Protein AF-A0A7S0Q1L0-F1 (afdb_monomer)

Sequence (179 aa):
EGGSKVLDPETPQRKM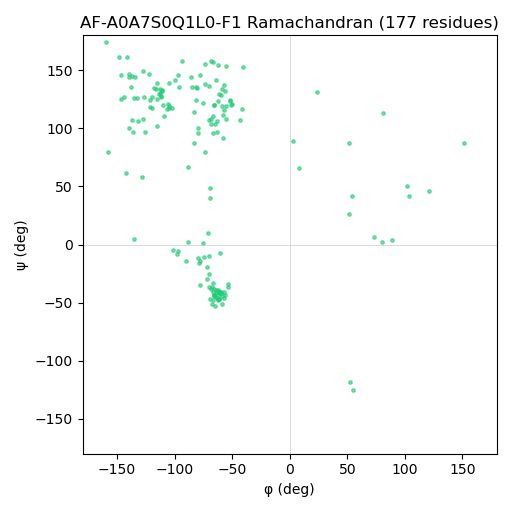PFCTASSGGIFAEAQVLNLTPPSRIGTGICFLDHMVDQLTSHGQLGVTLRCGLVESGTPAASAGSEGAKRESPEPPTVFFTPLRDYATGLSGRPHDRDIAIACGQALGAALRLTVDDVAKASTAGGGTGKALFCCPLDEAFAEAKIDLQPDQQRRGQCTIMLE

InterPro domains:
  IPR038494 Imidazole glycerol phosphate dehydratase domain superfamily [G3DSA:3.30.230.40] (28-132)

Mean predicted aligned error: 12.61 Å

Organism: NCBI:txid221442

pLDDT: mean 74.04, std 20.76, range [32.78, 96.12]

Solvent-accessible surface area (backbone atoms only — not comparable to full-atom values): 11286 Å² total; per-residue (Å²): 140,81,84,79,78,78,78,82,82,73,80,79,76,80,80,62,67,75,23,69,30,67,24,92,59,28,37,14,37,10,29,51,37,83,76,39,81,79,60,45,70,47,65,44,42,70,67,60,38,51,54,52,49,50,47,27,67,77,65,49,36,10,38,38,35,41,37,27,65,63,77,91,74,75,74,76,77,88,7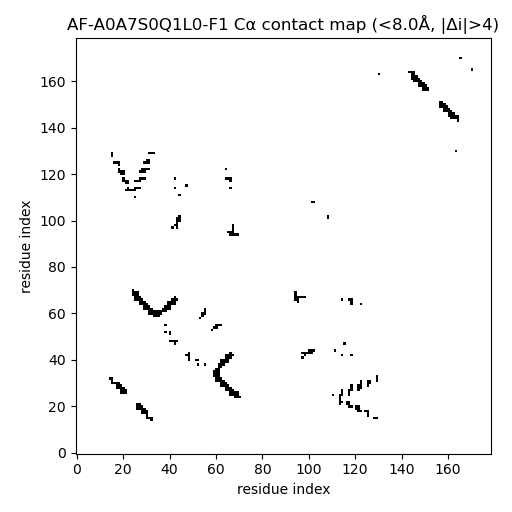3,82,84,89,79,96,71,97,67,75,89,67,75,73,93,67,66,72,66,74,52,72,57,62,74,73,86,54,95,69,65,84,53,57,66,29,46,52,51,8,42,50,50,3,40,51,51,18,49,47,53,53,53,55,50,52,53,67,70,49,83,83,64,95,68,72,55,60,48,78,46,77,49,75,55,90,96,46,74,45,81,48,80,45,61,78,72,52,57,84,92,50,59,92,66,81,87,86,85,85,132

Foldseek 3Di:
DDDDDDDDDDPDQDFQDWFWFFFDQKIKIKAKGALDDDAADALLDVVVSVVVVVCCVVVSIHMHMYMFGNPPDDPDDDDDDDDDDDDDPDPPPDTPPRNPNPVPDDPCPPCPVRSCVGRVVRHVVNVLVVLVVVVVVPPDDPDQQWDWDWDDDPPDIDIDIDGSDDDPVCPPDDDDDDD

Radius of gyration: 20.78 Å; Cα contacts (8 Å, |Δi|>4): 211; chains: 1; bounding box: 63×53×56 Å

Secondary structure (DSSP, 8-state):
-----PPPP------PPPEEEEETTEEEEEEEEET-PPPEEE-S-HHHHHHHHHHHHHHTEEEEEEEEE--TT----------------PPPS--------TTSS-TT-TTHHHHHHHHHHHHHHHHHHHHHHHHHH-TT----SEEEEEEEETTEEEEEEEESS--GGGTT-------

Structure (mmCIF, N/CA/C/O backbone):
data_AF-A0A7S0Q1L0-F1
#
_entry.id   AF-A0A7S0Q1L0-F1
#
loop_
_atom_site.group_PDB
_atom_site.id
_atom_site.type_symbol
_atom_site.label_atom_id
_atom_site.label_alt_id
_atom_site.label_comp_id
_atom_site.label_asym_id
_atom_site.label_entity_id
_atom_site.label_seq_id
_atom_site.pdbx_PDB_ins_code
_atom_site.Cartn_x
_atom_site.Cartn_y
_atom_site.Cartn_z
_atom_site.occupancy
_atom_site.B_iso_or_equiv
_atom_site.auth_seq_id
_atom_site.auth_comp_id
_atom_site.auth_asym_id
_atom_site.auth_atom_id
_atom_site.pdbx_PDB_model_num
ATOM 1 N N . GLU A 1 1 ? -45.373 -15.574 16.604 1.00 38.34 1 GLU A N 1
ATOM 2 C CA . GLU A 1 1 ? -45.436 -15.014 15.237 1.00 38.34 1 GLU A CA 1
ATOM 3 C C . GLU A 1 1 ? -44.847 -13.608 15.315 1.00 38.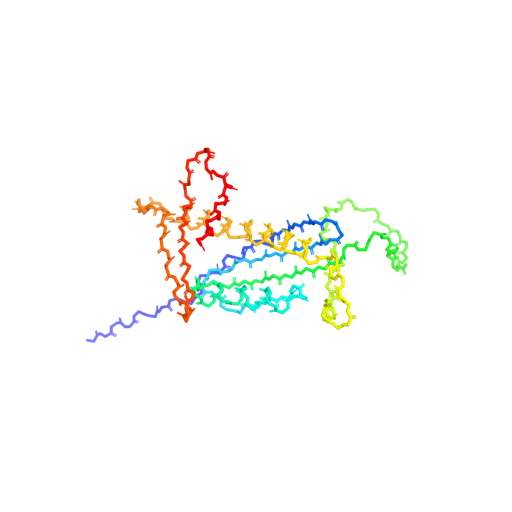34 1 GLU A C 1
ATOM 5 O O . GLU A 1 1 ? -45.433 -12.743 15.937 1.00 38.34 1 GLU A O 1
ATOM 10 N N . GLY A 1 2 ? -43.572 -13.371 15.021 1.00 39.44 2 GLY A N 1
ATOM 11 C CA . GLY A 1 2 ? -42.919 -13.604 13.732 1.00 39.44 2 GLY A CA 1
ATOM 12 C C . GLY A 1 2 ? -42.729 -12.274 12.982 1.00 39.44 2 GLY A C 1
ATOM 13 O O . GLY A 1 2 ? -43.009 -12.203 11.794 1.00 39.44 2 GLY A O 1
ATOM 14 N N . GLY A 1 3 ? -42.334 -11.200 13.680 1.00 34.91 3 GLY A N 1
ATOM 15 C CA . GLY A 1 3 ? -42.105 -9.878 13.091 1.00 34.91 3 GLY A CA 1
ATOM 16 C C . GLY A 1 3 ? -40.713 -9.787 12.474 1.00 34.91 3 GLY A C 1
ATOM 17 O O . GLY A 1 3 ? -39.762 -9.389 13.143 1.00 34.91 3 GLY A O 1
ATOM 18 N N . SER A 1 4 ? -40.600 -10.186 11.209 1.00 40.50 4 SER A N 1
ATOM 19 C CA . SER A 1 4 ? -39.386 -10.053 10.404 1.00 40.50 4 SER A CA 1
ATOM 20 C C . SER A 1 4 ? -39.126 -8.570 10.116 1.00 40.50 4 SER A C 1
ATOM 22 O O . SER A 1 4 ? -39.805 -7.968 9.286 1.00 40.50 4 SER A O 1
ATOM 24 N N . LYS A 1 5 ? -38.166 -7.958 10.820 1.00 41.28 5 LYS A N 1
ATOM 25 C CA . LYS A 1 5 ? -37.638 -6.641 10.442 1.00 41.28 5 LYS A CA 1
ATOM 26 C C . LYS A 1 5 ? -36.816 -6.811 9.169 1.00 41.28 5 LYS A C 1
ATOM 28 O O . LYS A 1 5 ? -35.734 -7.388 9.194 1.00 41.28 5 LYS A O 1
ATOM 33 N N . VAL A 1 6 ? -37.379 -6.331 8.067 1.00 43.50 6 VAL A N 1
ATOM 34 C CA . VAL A 1 6 ? -36.677 -6.084 6.809 1.00 43.50 6 VAL A CA 1
ATOM 35 C C . VAL A 1 6 ? -35.500 -5.159 7.122 1.00 43.50 6 VAL A C 1
ATOM 37 O O . VAL A 1 6 ? -35.692 -4.078 7.673 1.00 43.50 6 VAL A O 1
ATOM 40 N N . LEU A 1 7 ? -34.284 -5.637 6.862 1.00 43.47 7 LEU A N 1
ATOM 41 C CA . LEU A 1 7 ? -33.070 -4.829 6.886 1.00 43.47 7 LEU A CA 1
ATOM 42 C C . LEU A 1 7 ? -33.176 -3.815 5.743 1.00 43.47 7 LEU A C 1
ATOM 44 O O . LEU A 1 7 ? -33.322 -4.216 4.587 1.00 43.47 7 LEU A O 1
ATOM 48 N N . ASP A 1 8 ? -33.152 -2.526 6.073 1.00 38.09 8 ASP A N 1
ATOM 49 C CA . ASP A 1 8 ? -33.124 -1.448 5.086 1.00 38.09 8 ASP A CA 1
ATOM 50 C C . ASP A 1 8 ? -31.907 -1.597 4.147 1.00 38.09 8 ASP A C 1
ATOM 52 O O . ASP A 1 8 ? -30.802 -1.900 4.617 1.00 38.09 8 ASP A O 1
ATOM 56 N N . PRO A 1 9 ? -32.078 -1.392 2.828 1.00 49.25 9 PRO A N 1
ATOM 57 C CA . PRO A 1 9 ? -30.997 -1.478 1.860 1.00 49.25 9 PRO A CA 1
ATOM 58 C C . PRO A 1 9 ? -30.163 -0.187 1.839 1.00 49.25 9 PRO A C 1
ATOM 60 O O . PRO A 1 9 ? -30.693 0.918 1.788 1.00 49.25 9 PRO A O 1
ATOM 63 N N . GLU A 1 10 ? -28.843 -0.376 1.841 1.00 43.25 10 GLU A N 1
ATOM 64 C CA . GLU A 1 10 ? -27.796 0.566 1.424 1.00 43.25 10 GLU A CA 1
ATOM 65 C C . GLU A 1 10 ? -27.833 1.984 2.019 1.00 43.25 10 GLU A C 1
ATOM 67 O O . GLU A 1 10 ? -28.255 2.961 1.398 1.00 43.25 10 GLU A O 1
ATOM 72 N N . THR A 1 11 ? -27.198 2.134 3.183 1.00 45.84 11 THR A N 1
ATOM 73 C CA . THR A 1 11 ? -26.532 3.396 3.523 1.00 45.84 11 THR A CA 1
ATOM 74 C C . THR A 1 11 ? -25.606 3.772 2.356 1.00 45.84 11 THR A C 1
ATOM 76 O O . THR A 1 11 ? -24.754 2.952 2.002 1.00 45.84 11 THR A O 1
ATOM 79 N N . PRO A 1 12 ? -25.727 4.968 1.746 1.00 46.06 12 PRO A N 1
ATOM 80 C CA . PRO A 1 12 ? -24.889 5.351 0.617 1.00 46.06 12 PRO A CA 1
ATOM 81 C C . PRO A 1 12 ? -23.425 5.289 1.048 1.00 46.06 12 PRO A C 1
ATOM 83 O O . PRO A 1 12 ? -22.986 6.064 1.901 1.00 46.06 12 PRO A O 1
ATOM 86 N N . GLN A 1 13 ? -22.680 4.331 0.491 1.00 54.47 13 GLN A N 1
ATOM 87 C CA . GLN A 1 13 ? -21.263 4.175 0.785 1.00 54.47 13 GLN A CA 1
ATOM 88 C C . GLN A 1 13 ? -20.557 5.485 0.442 1.00 54.47 13 GLN A C 1
ATOM 90 O O . GLN A 1 13 ? -20.530 5.926 -0.711 1.00 54.47 13 GLN A O 1
ATOM 95 N N . ARG A 1 14 ? -20.008 6.142 1.465 1.00 62.75 14 ARG A N 1
ATOM 96 C CA . ARG A 1 14 ? -19.269 7.387 1.301 1.00 62.75 14 ARG A CA 1
ATOM 97 C C . ARG A 1 14 ? -18.037 7.091 0.452 1.00 62.75 14 ARG A C 1
ATOM 99 O O . ARG A 1 14 ? -17.090 6.460 0.911 1.00 62.75 14 ARG A O 1
ATOM 106 N N . LYS A 1 15 ? -18.063 7.523 -0.808 1.00 68.44 15 LYS A N 1
ATOM 107 C CA . LYS A 1 15 ? -16.955 7.316 -1.740 1.00 68.44 15 LYS A CA 1
ATOM 108 C C . LYS A 1 15 ? -15.769 8.167 -1.278 1.00 68.44 15 LYS A C 1
ATOM 110 O O . LYS A 1 15 ? -15.820 9.393 -1.353 1.00 68.44 15 LYS A O 1
ATOM 115 N N . MET A 1 16 ? -14.733 7.520 -0.753 1.00 79.44 16 MET A N 1
ATOM 116 C CA . MET A 1 16 ? -13.505 8.195 -0.321 1.00 79.44 16 MET A CA 1
ATOM 117 C C . MET A 1 16 ? -12.811 8.828 -1.535 1.00 79.44 16 MET A C 1
ATOM 119 O O . MET A 1 16 ? -12.848 8.233 -2.610 1.00 79.44 16 MET A O 1
ATOM 123 N N . PRO A 1 17 ? -12.212 10.024 -1.437 1.00 88.88 17 PRO A N 1
ATOM 124 C CA . PRO A 1 17 ? -1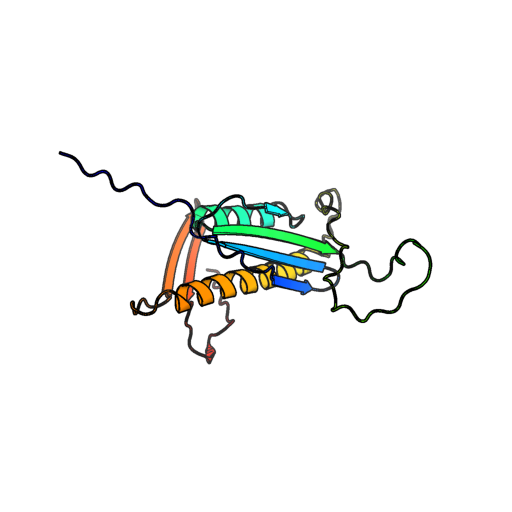1.529 10.626 -2.579 1.00 88.88 17 PRO A CA 1
ATOM 125 C C . PRO A 1 17 ? -10.264 9.836 -2.944 1.00 88.88 17 PRO A C 1
ATOM 127 O O . PRO A 1 17 ? -9.696 9.132 -2.108 1.00 88.88 17 PRO A O 1
ATOM 130 N N . PHE A 1 18 ? -9.810 9.981 -4.190 1.00 90.62 18 PHE A N 1
ATOM 131 C CA . PHE A 1 18 ? -8.480 9.519 -4.579 1.00 90.62 18 PHE A CA 1
ATOM 132 C C . PHE A 1 18 ? -7.413 10.404 -3.929 1.00 90.62 18 PHE A C 1
ATOM 134 O O . PHE A 1 18 ? -7.526 11.631 -3.917 1.00 90.62 18 PHE A O 1
ATOM 141 N N . CYS A 1 19 ? -6.367 9.773 -3.412 1.00 95.06 19 CYS A N 1
ATOM 142 C CA . CYS A 1 19 ? -5.135 10.429 -3.006 1.00 95.06 19 CYS A CA 1
ATOM 143 C C . CYS A 1 19 ? -4.096 10.261 -4.104 1.00 95.06 19 CYS A C 1
ATOM 145 O O . CYS A 1 19 ? -4.001 9.196 -4.704 1.00 95.06 19 CYS A O 1
ATOM 147 N N . THR A 1 20 ? -3.303 11.297 -4.344 1.00 94.88 20 THR A N 1
ATOM 148 C CA . THR A 1 20 ? -2.307 11.328 -5.418 1.00 94.88 20 THR A CA 1
ATOM 149 C C . THR A 1 20 ? -0.924 11.596 -4.845 1.00 94.88 20 THR A C 1
ATOM 151 O O . THR A 1 20 ? -0.796 12.358 -3.886 1.00 94.88 20 THR A O 1
ATOM 154 N N . ALA A 1 21 ? 0.112 11.034 -5.454 1.00 94.75 21 ALA A N 1
ATOM 155 C CA . ALA A 1 21 ? 1.502 11.333 -5.133 1.00 94.75 21 ALA A CA 1
ATOM 156 C C . ALA A 1 21 ? 2.386 11.197 -6.376 1.00 94.75 21 ALA A C 1
ATOM 158 O O . ALA A 1 21 ? 2.010 10.554 -7.355 1.00 94.75 21 ALA A O 1
ATOM 159 N N . SER A 1 22 ? 3.572 11.798 -6.337 1.00 92.62 22 SER A N 1
ATOM 160 C CA . SER A 1 22 ? 4.525 11.754 -7.445 1.00 92.62 22 SER A CA 1
ATOM 161 C C . SER A 1 22 ? 5.953 11.574 -6.951 1.00 92.62 22 SER A C 1
ATOM 163 O O . SER A 1 22 ? 6.337 12.152 -5.934 1.00 92.62 22 SER A O 1
ATOM 165 N N . SER A 1 23 ? 6.754 10.829 -7.704 1.00 91.56 23 SER A N 1
ATOM 166 C CA . SER A 1 23 ? 8.185 10.649 -7.462 1.00 91.56 23 SER A CA 1
ATOM 167 C C . SER A 1 23 ? 8.910 10.560 -8.800 1.00 91.56 23 SER A C 1
ATOM 169 O O . SER A 1 23 ? 8.499 9.793 -9.667 1.00 91.56 23 SER A O 1
ATOM 171 N N . GLY A 1 24 ? 9.943 11.380 -9.005 1.00 87.12 24 GLY A N 1
ATOM 172 C CA . GLY A 1 24 ? 10.602 11.487 -10.308 1.00 87.12 24 GLY A CA 1
ATOM 173 C C . GLY A 1 24 ? 9.600 11.821 -11.421 1.00 87.12 24 GLY A C 1
ATOM 174 O O . GLY A 1 24 ? 8.858 12.797 -11.324 1.00 87.12 24 GLY A O 1
ATOM 175 N N . GLY A 1 25 ? 9.574 10.992 -12.465 1.00 84.06 25 GLY A N 1
ATOM 176 C CA . GLY A 1 25 ? 8.597 11.081 -13.556 1.00 84.06 25 GLY A CA 1
ATOM 177 C C . GLY A 1 25 ? 7.300 10.304 -13.316 1.00 84.06 25 GLY A C 1
ATOM 178 O O . GLY A 1 25 ? 6.464 10.267 -14.209 1.00 84.06 25 GLY A O 1
ATOM 179 N N . ILE A 1 26 ? 7.128 9.653 -12.163 1.00 87.31 26 ILE A N 1
ATOM 180 C CA . ILE A 1 26 ? 5.979 8.794 -11.868 1.00 87.31 26 ILE A CA 1
ATOM 181 C C . ILE A 1 26 ? 4.917 9.565 -11.092 1.00 87.31 26 ILE A C 1
ATOM 183 O O . ILE A 1 26 ? 5.214 10.244 -10.109 1.00 87.31 26 ILE A O 1
ATOM 187 N N . PHE A 1 27 ? 3.665 9.396 -11.501 1.00 89.94 27 PHE A N 1
ATOM 188 C CA . PHE A 1 27 ? 2.474 9.816 -10.779 1.00 89.94 27 PHE A CA 1
ATOM 189 C C . PHE A 1 27 ? 1.649 8.592 -10.404 1.00 89.94 27 PHE A C 1
ATOM 191 O O . PHE A 1 27 ? 1.422 7.707 -11.229 1.00 89.94 27 PHE A O 1
ATOM 198 N N . ALA A 1 28 ? 1.202 8.545 -9.158 1.00 92.12 28 ALA A N 1
ATOM 199 C CA . ALA A 1 28 ? 0.377 7.482 -8.623 1.00 92.12 28 ALA A CA 1
ATOM 200 C C . ALA A 1 28 ? -0.873 8.061 -7.976 1.00 92.12 28 ALA A C 1
ATOM 202 O O . ALA A 1 28 ? -0.854 9.143 -7.386 1.00 92.12 28 ALA A O 1
ATOM 203 N N . GLU A 1 29 ? -1.946 7.291 -8.026 1.00 93.88 29 GLU A N 1
ATOM 204 C CA . GLU A 1 29 ? -3.161 7.579 -7.293 1.00 93.88 29 GLU A CA 1
ATOM 205 C C . GLU A 1 29 ? -3.735 6.319 -6.653 1.00 93.88 29 GLU A C 1
ATOM 207 O O . GLU A 1 29 ? -3.637 5.211 -7.188 1.00 93.88 29 GLU A O 1
ATOM 212 N N . ALA A 1 30 ? -4.317 6.507 -5.476 1.00 94.75 30 ALA A N 1
ATOM 213 C CA . ALA A 1 30 ? -4.842 5.436 -4.661 1.00 94.75 30 ALA A CA 1
ATOM 214 C C . ALA A 1 30 ? -6.172 5.826 -4.021 1.00 94.75 30 ALA A C 1
ATOM 216 O O . ALA A 1 30 ? -6.391 6.972 -3.632 1.00 94.75 30 ALA A O 1
ATOM 217 N N . GLN A 1 31 ? -7.043 4.843 -3.858 1.00 93.38 31 GLN A N 1
ATOM 218 C CA . GLN A 1 31 ? -8.288 4.943 -3.111 1.00 93.38 31 GLN A CA 1
ATOM 219 C C . GLN A 1 31 ? -8.446 3.675 -2.281 1.00 93.38 31 GLN A C 1
ATOM 221 O O . GLN A 1 31 ? -8.240 2.569 -2.781 1.00 93.38 31 GLN A O 1
ATOM 226 N N . VAL A 1 32 ? -8.838 3.848 -1.021 1.00 91.88 32 VAL A N 1
ATOM 227 C CA . VAL A 1 32 ? -9.151 2.750 -0.107 1.00 91.88 32 VAL A CA 1
ATOM 228 C C . VAL A 1 32 ? -10.645 2.777 0.191 1.00 91.88 32 VAL A C 1
ATOM 230 O O . VAL A 1 32 ? -11.209 3.824 0.509 1.00 91.88 32 VAL A O 1
ATOM 233 N N . LEU A 1 33 ? -11.278 1.618 0.060 1.00 84.19 33 LEU A N 1
ATOM 234 C CA . LEU A 1 33 ? -12.678 1.360 0.353 1.00 84.19 33 LEU A CA 1
ATOM 235 C C . LEU A 1 33 ? -12.757 0.413 1.551 1.00 84.19 33 LEU A C 1
ATOM 237 O O . LEU A 1 33 ? -12.059 -0.600 1.613 1.00 84.19 33 LEU A O 1
ATOM 241 N N . ASN A 1 34 ? -13.622 0.737 2.505 1.00 73.56 34 ASN A N 1
ATOM 242 C CA . ASN A 1 34 ? -13.808 -0.080 3.696 1.00 73.56 34 ASN A CA 1
ATOM 243 C C . ASN A 1 34 ? -14.626 -1.339 3.353 1.00 73.56 34 ASN A C 1
ATOM 245 O O . ASN A 1 34 ? -15.749 -1.209 2.865 1.00 73.56 34 ASN A O 1
ATOM 249 N N . LEU A 1 35 ? -14.074 -2.537 3.595 1.00 67.31 35 LEU A N 1
ATOM 250 C CA . LEU A 1 35 ? -14.772 -3.833 3.501 1.00 67.31 35 LEU A CA 1
ATOM 251 C C . LEU A 1 35 ? -15.521 -4.093 2.176 1.00 67.31 35 LEU A C 1
ATOM 253 O O . LEU A 1 35 ? -16.502 -4.834 2.156 1.00 67.31 35 LEU A O 1
ATOM 257 N N . THR A 1 36 ? -15.093 -3.483 1.064 1.00 65.19 36 THR A N 1
ATOM 258 C CA . THR A 1 36 ? -15.833 -3.554 -0.207 1.00 65.19 36 THR A CA 1
ATOM 259 C C . THR A 1 36 ? -14.904 -3.902 -1.375 1.00 65.19 36 THR A C 1
ATOM 261 O O . THR A 1 36 ? -14.138 -3.039 -1.810 1.00 65.19 36 THR A O 1
ATOM 264 N N . PRO A 1 37 ? -14.947 -5.136 -1.918 1.00 59.19 37 PRO A N 1
ATOM 265 C CA . PRO A 1 37 ? -14.405 -5.416 -3.246 1.00 59.19 37 PRO A CA 1
ATOM 266 C C . PRO A 1 37 ? -15.226 -4.690 -4.334 1.00 59.19 37 PRO A C 1
ATOM 268 O O . PRO A 1 37 ? -16.403 -4.399 -4.117 1.00 59.19 37 PRO A O 1
ATOM 271 N N . PRO A 1 38 ? -14.657 -4.427 -5.526 1.00 66.94 38 PRO A N 1
ATOM 272 C CA . PRO A 1 38 ? -13.397 -4.972 -6.038 1.00 66.94 38 PRO A CA 1
ATOM 273 C C . PRO A 1 38 ? -12.171 -4.065 -5.842 1.00 66.94 38 PRO A C 1
ATOM 275 O O . PRO A 1 38 ? -12.249 -2.846 -5.997 1.00 66.94 38 PRO A O 1
ATOM 278 N N . SER A 1 39 ? -11.016 -4.693 -5.607 1.00 81.88 39 SER A N 1
ATOM 279 C CA . SER A 1 39 ? -9.702 -4.052 -5.726 1.00 81.88 39 SER A CA 1
ATOM 280 C C . SER A 1 39 ? -9.285 -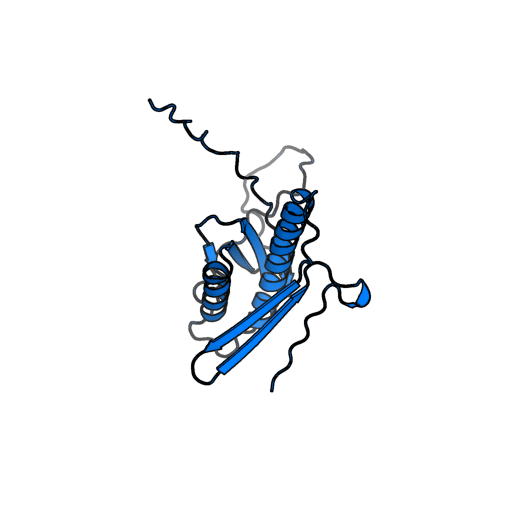3.950 -7.197 1.00 81.88 39 SER A C 1
ATOM 282 O O . SER A 1 39 ? -9.618 -4.809 -8.015 1.00 81.88 39 SER A O 1
ATOM 284 N N . ARG A 1 40 ? -8.579 -2.877 -7.554 1.00 88.81 40 ARG A N 1
ATOM 285 C CA . ARG A 1 40 ? -8.027 -2.637 -8.894 1.00 88.81 40 ARG A CA 1
ATOM 286 C C . ARG A 1 40 ? -6.607 -2.126 -8.746 1.00 88.81 40 ARG A C 1
ATOM 288 O O . ARG A 1 40 ? -6.406 -0.937 -8.506 1.00 88.81 40 ARG A O 1
ATOM 295 N N . ILE A 1 41 ? -5.643 -3.024 -8.867 1.00 90.12 41 ILE A N 1
ATOM 296 C CA . ILE A 1 41 ? -4.230 -2.721 -8.665 1.00 90.12 41 ILE A CA 1
ATOM 297 C C . ILE A 1 41 ? -3.511 -2.870 -10.005 1.00 90.12 41 ILE A C 1
ATOM 299 O O . ILE A 1 41 ? -3.700 -3.853 -10.716 1.00 90.12 41 ILE A O 1
ATOM 303 N N . GLY A 1 42 ? -2.748 -1.848 -10.377 1.00 89.00 42 GLY A N 1
ATOM 304 C CA . GLY A 1 42 ? -1.979 -1.827 -11.614 1.00 89.00 42 GLY A CA 1
ATOM 305 C C . GLY A 1 42 ? -0.830 -0.840 -11.515 1.00 89.00 42 GLY A C 1
ATOM 306 O O . GLY A 1 42 ? -0.930 0.288 -12.002 1.00 89.00 42 GLY A O 1
ATOM 307 N N . THR A 1 43 ? 0.253 -1.261 -10.864 1.00 88.25 43 THR A N 1
ATOM 308 C CA . THR A 1 43 ? 1.483 -0.464 -10.733 1.00 88.25 43 THR A CA 1
ATOM 309 C C . THR A 1 43 ? 2.471 -0.711 -11.874 1.00 88.25 43 THR A C 1
ATOM 311 O O . THR A 1 43 ? 3.417 0.050 -12.054 1.00 88.25 43 THR A O 1
ATOM 314 N N . GLY A 1 44 ? 2.269 -1.778 -12.656 1.00 84.12 44 GLY A N 1
ATOM 315 C CA . GLY A 1 44 ? 3.224 -2.219 -13.676 1.00 84.12 44 GLY A CA 1
ATOM 316 C C . GLY A 1 44 ? 4.400 -3.025 -13.110 1.00 84.12 44 GLY A C 1
ATOM 317 O O . GLY A 1 44 ? 5.265 -3.443 -13.878 1.00 84.12 44 GLY A O 1
ATOM 318 N N . ILE A 1 45 ? 4.424 -3.274 -11.793 1.00 86.25 45 ILE A N 1
ATOM 319 C CA . ILE A 1 45 ? 5.366 -4.172 -11.120 1.00 86.25 45 ILE A CA 1
ATOM 320 C C . ILE A 1 45 ? 4.566 -5.338 -10.531 1.00 86.25 45 ILE A C 1
ATOM 322 O O . ILE A 1 45 ? 3.992 -5.215 -9.451 1.00 86.25 45 ILE A O 1
ATOM 326 N N . CYS A 1 46 ? 4.587 -6.501 -11.190 1.00 87.19 46 CYS A N 1
ATOM 327 C CA . CYS A 1 46 ? 3.791 -7.671 -10.783 1.00 87.19 46 CYS A CA 1
ATOM 328 C C . CYS A 1 46 ? 4.006 -8.084 -9.319 1.00 87.19 46 CYS A C 1
ATOM 330 O O . CYS A 1 46 ? 3.070 -8.494 -8.642 1.00 87.19 46 CYS A O 1
ATOM 332 N N . PHE A 1 47 ? 5.240 -7.968 -8.817 1.00 89.56 47 PHE A N 1
ATOM 333 C CA . PHE A 1 47 ? 5.538 -8.265 -7.417 1.00 89.56 47 PHE A CA 1
ATOM 334 C C . PHE A 1 47 ? 4.855 -7.278 -6.462 1.00 89.56 47 PHE A C 1
ATOM 336 O O . PHE A 1 47 ? 4.268 -7.699 -5.472 1.00 89.56 47 PHE A O 1
ATOM 343 N N . LEU A 1 48 ? 4.896 -5.977 -6.765 1.00 91.38 48 LEU A N 1
ATOM 344 C CA . LEU A 1 48 ? 4.232 -4.961 -5.950 1.00 91.38 48 LEU A CA 1
ATOM 345 C C . LEU A 1 48 ? 2.715 -5.138 -5.999 1.00 91.38 48 LEU A C 1
ATOM 347 O O . LEU A 1 48 ? 2.077 -5.097 -4.952 1.00 91.38 48 LEU A O 1
ATOM 351 N N . ASP A 1 49 ? 2.162 -5.399 -7.184 1.00 91.44 49 ASP A N 1
ATOM 352 C CA . ASP A 1 49 ? 0.737 -5.679 -7.355 1.00 91.44 49 ASP A CA 1
ATOM 353 C C . ASP A 1 49 ? 0.316 -6.870 -6.482 1.00 91.44 49 ASP A C 1
ATOM 355 O O . ASP A 1 49 ? -0.626 -6.758 -5.700 1.00 91.44 49 ASP A O 1
ATOM 359 N N . HIS A 1 50 ? 1.100 -7.953 -6.503 1.00 91.00 50 HIS A N 1
ATOM 360 C CA . HIS A 1 50 ? 0.868 -9.119 -5.655 1.00 91.00 50 HIS A CA 1
ATOM 361 C C . HIS A 1 50 ? 0.950 -8.796 -4.153 1.00 91.00 50 HIS A C 1
ATOM 363 O O . HIS A 1 50 ? 0.123 -9.264 -3.374 1.00 91.00 50 HIS A O 1
ATOM 369 N N . MET A 1 51 ? 1.911 -7.975 -3.716 1.00 94.44 51 MET A N 1
ATOM 370 C CA . MET A 1 51 ? 2.009 -7.571 -2.306 1.00 94.44 51 MET A CA 1
ATOM 371 C C . MET A 1 51 ? 0.820 -6.705 -1.864 1.00 94.44 51 MET A C 1
ATOM 373 O O . MET A 1 51 ? 0.325 -6.856 -0.746 1.00 94.44 51 MET A O 1
ATOM 377 N N . VAL A 1 52 ? 0.329 -5.813 -2.730 1.00 93.00 52 VAL A N 1
ATOM 378 C CA . VAL A 1 52 ? -0.859 -4.999 -2.433 1.00 93.00 52 VAL A CA 1
ATOM 379 C C . VAL A 1 52 ? -2.118 -5.869 -2.435 1.00 93.00 52 VAL A C 1
ATOM 381 O O . VAL A 1 52 ? -2.968 -5.686 -1.565 1.00 93.00 52 VAL A O 1
ATOM 384 N N . ASP A 1 53 ? -2.219 -6.868 -3.313 1.00 91.19 53 ASP A N 1
ATOM 385 C CA . ASP A 1 53 ? -3.298 -7.861 -3.260 1.00 91.19 53 ASP A CA 1
ATOM 386 C C . ASP A 1 53 ? -3.333 -8.568 -1.896 1.00 91.19 53 ASP A C 1
ATOM 388 O O . ASP A 1 53 ? -4.401 -8.672 -1.285 1.00 91.19 53 ASP A O 1
ATOM 392 N N . GLN A 1 54 ? -2.178 -8.963 -1.350 1.00 91.81 54 GLN A N 1
ATOM 393 C CA . GLN A 1 54 ? -2.115 -9.568 -0.013 1.00 91.81 54 GLN A CA 1
ATOM 394 C C . GLN A 1 54 ? -2.589 -8.613 1.086 1.00 91.81 54 GLN A C 1
ATOM 396 O O . GLN A 1 54 ? -3.323 -9.029 1.986 1.00 91.81 54 GLN A O 1
ATOM 401 N N . LEU A 1 55 ? -2.253 -7.323 0.991 1.00 90.31 55 LEU A N 1
ATOM 402 C CA . LEU A 1 55 ? -2.794 -6.306 1.895 1.00 90.31 55 LEU A CA 1
ATOM 403 C C . LEU A 1 55 ? -4.326 -6.229 1.802 1.00 90.31 55 LEU A C 1
ATOM 405 O O . LEU A 1 55 ? -4.987 -6.130 2.833 1.00 90.31 55 LEU A O 1
ATOM 409 N N . THR A 1 56 ? -4.902 -6.295 0.598 1.00 89.75 56 THR A N 1
ATOM 410 C CA . THR A 1 56 ? -6.367 -6.259 0.433 1.00 89.75 56 THR A CA 1
ATOM 411 C C . THR A 1 56 ? -7.045 -7.491 1.024 1.00 89.75 56 THR A C 1
ATOM 413 O O . THR A 1 56 ? -8.038 -7.358 1.740 1.00 89.75 56 THR A O 1
ATOM 416 N N . SER A 1 57 ? -6.473 -8.675 0.789 1.00 88.50 57 SER A N 1
ATOM 417 C CA . SER A 1 57 ? -7.005 -9.959 1.248 1.00 88.50 57 SER A CA 1
ATOM 418 C C . SER A 1 57 ? -6.950 -10.086 2.773 1.00 88.50 57 SER A C 1
ATOM 420 O O . SER A 1 57 ? -7.969 -10.337 3.418 1.00 88.50 57 SER A O 1
ATOM 422 N N . HIS A 1 58 ? -5.783 -9.836 3.375 1.00 89.00 58 HIS A N 1
ATOM 423 C CA . HIS A 1 58 ? -5.598 -9.954 4.824 1.00 89.00 58 HIS A CA 1
ATOM 424 C C . HIS A 1 58 ? -6.162 -8.763 5.602 1.00 89.00 58 HIS A C 1
ATOM 426 O O . HIS A 1 58 ? -6.676 -8.938 6.705 1.00 89.00 58 HIS A O 1
ATOM 432 N N . GLY A 1 59 ? -6.077 -7.556 5.039 1.00 87.31 59 GLY A N 1
ATOM 433 C CA . GLY A 1 59 ? -6.598 -6.337 5.657 1.00 87.31 59 GLY A CA 1
ATOM 434 C C . GLY A 1 59 ? -8.107 -6.160 5.499 1.00 87.31 59 GLY A C 1
ATOM 435 O O . GLY A 1 59 ? -8.675 -5.291 6.154 1.00 87.31 59 GLY A O 1
ATOM 436 N N . GLN A 1 60 ? -8.755 -6.960 4.644 1.00 88.44 60 GLN A N 1
ATOM 437 C CA . GLN A 1 60 ? -10.169 -6.820 4.280 1.00 88.44 60 GLN A CA 1
ATOM 438 C C . GLN A 1 60 ? -10.504 -5.407 3.760 1.00 88.44 60 GLN A C 1
ATOM 440 O O . GLN A 1 60 ? -11.533 -4.815 4.087 1.00 88.44 60 GLN A O 1
ATOM 445 N N . LEU A 1 61 ? -9.616 -4.854 2.933 1.00 88.19 61 LEU A N 1
ATOM 446 C CA . LEU A 1 61 ? -9.739 -3.514 2.355 1.00 88.19 61 LEU A CA 1
ATOM 447 C C . LEU A 1 61 ? -9.894 -3.609 0.839 1.00 88.19 61 LEU A C 1
ATOM 449 O O . LEU A 1 61 ? -9.178 -4.365 0.189 1.00 88.19 61 LEU A O 1
ATOM 453 N N . GLY A 1 62 ? -10.773 -2.793 0.260 1.00 90.94 62 GLY A N 1
ATOM 454 C CA . GLY A 1 62 ? -10.780 -2.568 -1.183 1.00 90.94 62 GLY A CA 1
ATOM 455 C C . GLY A 1 62 ? -9.723 -1.529 -1.539 1.00 90.94 62 GLY A C 1
ATOM 456 O O . GLY A 1 62 ? -9.757 -0.426 -1.000 1.00 90.94 62 GLY A O 1
ATOM 457 N N . VAL A 1 63 ? -8.788 -1.843 -2.436 1.00 91.75 63 VAL A N 1
ATOM 458 C CA . VAL A 1 63 ? -7.760 -0.884 -2.880 1.00 91.75 63 VAL A CA 1
ATOM 459 C C . VAL A 1 63 ? -7.853 -0.691 -4.383 1.00 91.75 63 VAL A C 1
ATOM 461 O O . VAL A 1 63 ? -7.751 -1.642 -5.152 1.00 91.75 63 VAL A O 1
ATOM 464 N N . THR A 1 64 ? -8.012 0.556 -4.815 1.00 92.81 64 THR A N 1
ATOM 465 C CA . THR A 1 64 ? -7.715 0.958 -6.192 1.00 92.81 64 THR A CA 1
ATOM 466 C C . THR A 1 64 ? -6.378 1.679 -6.184 1.00 92.81 64 THR A C 1
ATOM 468 O O . THR A 1 64 ? -6.274 2.716 -5.541 1.00 92.81 64 THR A O 1
ATOM 471 N N . LEU A 1 65 ? -5.372 1.149 -6.876 1.00 92.62 65 LEU A N 1
ATOM 472 C CA . LEU A 1 65 ? -4.032 1.726 -6.978 1.00 92.62 65 LEU A CA 1
ATOM 473 C C . LEU A 1 65 ? -3.566 1.664 -8.429 1.00 92.62 65 LEU A C 1
ATOM 475 O O . LEU A 1 65 ? -3.549 0.595 -9.037 1.00 92.62 65 LEU A O 1
ATOM 479 N N . ARG A 1 66 ? -3.168 2.809 -8.976 1.00 91.00 66 ARG A N 1
ATOM 480 C CA . ARG A 1 66 ? -2.661 2.905 -10.344 1.00 91.00 66 ARG A CA 1
ATOM 481 C C . ARG A 1 66 ? -1.587 3.978 -10.451 1.00 91.00 66 ARG A C 1
ATOM 483 O O . ARG A 1 66 ? -1.662 4.995 -9.764 1.00 91.00 66 ARG A O 1
ATOM 490 N N . CYS A 1 67 ? -0.599 3.761 -11.312 1.00 88.31 67 CYS A N 1
ATOM 491 C CA . CYS A 1 67 ? 0.443 4.747 -11.586 1.00 88.31 67 CYS A CA 1
ATOM 492 C C . CYS A 1 67 ? 0.838 4.791 -13.064 1.00 88.31 67 CYS A C 1
ATOM 494 O O . CYS A 1 67 ? 0.587 3.856 -13.823 1.00 88.31 67 CYS A O 1
ATOM 496 N N . GLY A 1 68 ? 1.471 5.890 -13.460 1.00 85.44 68 GLY A N 1
ATOM 497 C CA . GLY A 1 68 ? 1.955 6.128 -14.814 1.00 85.44 68 GLY A CA 1
ATOM 498 C C . GLY A 1 68 ? 3.045 7.196 -14.849 1.00 85.44 68 GLY A C 1
ATOM 499 O O . GLY A 1 68 ? 3.355 7.820 -13.835 1.00 85.44 68 GLY A O 1
ATOM 500 N N . LEU A 1 69 ? 3.641 7.397 -16.022 1.00 80.81 69 LEU A N 1
ATOM 501 C CA . LEU A 1 69 ? 4.614 8.465 -16.256 1.00 80.81 69 LEU A CA 1
ATOM 502 C C . LEU A 1 69 ? 3.897 9.781 -16.515 1.00 80.81 69 LEU A C 1
ATOM 504 O O . LEU A 1 69 ? 2.996 9.779 -17.336 1.00 80.81 69 LEU A O 1
ATOM 508 N N . VAL A 1 70 ? 4.337 10.885 -15.915 1.00 73.12 70 VAL A N 1
ATOM 509 C CA . VAL A 1 70 ? 3.892 12.237 -16.274 1.00 73.12 70 VAL A CA 1
ATOM 510 C C . VAL A 1 70 ? 4.653 12.677 -17.523 1.00 73.12 70 VAL A C 1
ATOM 512 O O . VAL A 1 70 ? 5.809 13.087 -17.442 1.00 73.12 70 VAL A O 1
ATOM 515 N N . GLU A 1 71 ? 4.027 12.590 -18.693 1.00 64.00 71 GLU A N 1
ATOM 516 C CA . GLU A 1 71 ? 4.554 13.204 -19.910 1.00 64.00 71 GLU A CA 1
ATOM 517 C C . GLU A 1 71 ? 4.547 14.725 -19.743 1.00 64.00 71 GLU A C 1
ATOM 519 O O . GLU A 1 71 ? 3.518 15.396 -19.842 1.00 64.00 71 GLU A O 1
ATOM 524 N N . SER A 1 72 ? 5.724 15.288 -19.496 1.00 49.78 72 SER A N 1
ATOM 525 C CA . SER A 1 72 ? 5.976 16.715 -19.609 1.00 49.78 72 SER A CA 1
ATOM 526 C C . SER A 1 72 ? 6.030 17.108 -21.089 1.00 49.78 72 SER A C 1
ATOM 528 O O . SER A 1 72 ? 7.101 17.289 -21.658 1.00 49.78 72 SER A O 1
ATOM 530 N N . GLY A 1 73 ? 4.863 17.265 -21.724 1.00 48.62 73 GLY A N 1
ATOM 531 C CA . GLY A 1 73 ? 4.757 18.058 -22.955 1.00 48.62 73 GLY A CA 1
ATOM 532 C C . GLY A 1 73 ? 4.235 17.374 -24.217 1.00 48.62 73 GLY A C 1
ATOM 533 O O . GLY A 1 73 ? 4.764 17.637 -25.295 1.00 48.62 73 GLY A O 1
ATOM 534 N N . THR A 1 74 ? 3.153 16.603 -24.149 1.00 35.16 74 THR A N 1
ATOM 535 C CA . THR A 1 74 ? 2.295 16.435 -25.330 1.00 35.16 74 THR A CA 1
ATOM 536 C C . THR A 1 74 ? 1.326 17.627 -25.403 1.00 35.16 74 THR A C 1
ATOM 538 O O . THR A 1 74 ? 0.509 17.804 -24.496 1.00 35.16 74 THR A O 1
ATOM 541 N N . PRO A 1 75 ? 1.412 18.508 -26.426 1.00 37.16 75 PRO A N 1
ATOM 542 C CA . PRO A 1 75 ? 0.399 19.534 -26.618 1.00 37.16 75 PRO A CA 1
ATOM 543 C C . PRO A 1 75 ? -0.929 18.814 -26.815 1.00 37.16 75 PRO A C 1
ATOM 545 O O . PRO A 1 75 ? -1.018 17.894 -27.632 1.00 37.16 75 PRO A O 1
ATOM 548 N N . ALA A 1 76 ? -1.939 19.221 -26.044 1.00 39.16 76 ALA A N 1
ATOM 549 C CA . ALA A 1 76 ? -3.317 18.826 -26.266 1.00 39.16 76 ALA A CA 1
ATOM 550 C C . ALA A 1 76 ? -3.585 18.880 -27.772 1.00 39.16 76 ALA A C 1
ATOM 552 O O . ALA A 1 76 ? -3.438 19.937 -28.394 1.00 39.16 76 ALA A O 1
ATOM 553 N N . ALA A 1 77 ? -3.879 17.719 -28.360 1.00 38.12 77 ALA A N 1
ATOM 554 C CA . ALA A 1 77 ? -4.265 17.633 -29.752 1.00 38.12 77 ALA A CA 1
ATOM 555 C C . ALA A 1 77 ? -5.371 18.667 -29.978 1.00 38.12 77 ALA A C 1
ATOM 557 O O . ALA A 1 77 ? -6.385 18.682 -29.283 1.00 38.12 77 ALA A O 1
ATOM 558 N N . SER A 1 78 ? -5.096 19.579 -30.902 1.00 40.59 78 SER A N 1
ATOM 559 C CA . SER A 1 78 ? -5.940 20.692 -31.303 1.00 40.59 78 SER A CA 1
ATOM 560 C C . SER A 1 78 ? -7.411 20.286 -31.447 1.00 40.59 78 SER A C 1
ATOM 562 O O . SER A 1 78 ? -7.786 19.655 -32.436 1.00 40.59 78 SER A O 1
ATOM 564 N N . ALA A 1 79 ? -8.244 20.720 -30.505 1.00 36.41 79 ALA A N 1
ATOM 565 C CA . ALA A 1 79 ? -9.649 21.020 -30.745 1.00 36.41 79 ALA A CA 1
ATOM 566 C C . ALA A 1 79 ? -9.815 22.540 -30.601 1.00 36.41 79 ALA A C 1
ATOM 568 O O . ALA A 1 79 ? -9.294 23.145 -29.666 1.00 36.41 79 ALA A O 1
ATOM 569 N N . GLY A 1 80 ? -10.418 23.155 -31.616 1.00 32.78 80 GLY A N 1
ATOM 570 C CA . GLY A 1 80 ? -10.351 24.586 -31.892 1.00 32.78 80 GLY A CA 1
ATOM 571 C C . GLY A 1 80 ? -10.919 25.528 -30.823 1.00 32.78 80 GLY A C 1
ATOM 572 O O . GLY A 1 80 ? -11.794 25.180 -30.043 1.00 32.78 80 GLY A O 1
ATOM 573 N N . SER A 1 81 ? -10.356 26.737 -30.872 1.00 35.12 81 SER A N 1
ATOM 574 C CA . SER A 1 81 ? -10.861 28.072 -30.521 1.00 35.12 81 SER A CA 1
ATOM 575 C C . SER A 1 81 ? -12.018 28.269 -29.521 1.00 35.12 81 SER A C 1
ATOM 577 O O . SER A 1 81 ? -13.145 27.840 -29.744 1.00 35.12 81 SER A O 1
ATOM 579 N N . GLU A 1 82 ? -11.723 29.199 -28.604 1.00 35.09 82 GLU A N 1
ATOM 580 C CA . GLU A 1 82 ? -12.583 30.259 -28.047 1.00 35.09 82 GLU A CA 1
ATOM 581 C C . GLU A 1 82 ? -13.575 29.922 -26.922 1.00 35.09 82 GLU A C 1
ATOM 583 O O . GLU A 1 82 ? -14.615 29.305 -27.113 1.00 35.09 82 GLU A O 1
ATOM 588 N N . GLY A 1 83 ? -13.293 30.486 -25.739 1.00 32.81 83 GLY A N 1
ATOM 589 C CA . GLY A 1 83 ? -14.276 30.646 -24.668 1.00 32.81 83 GLY A CA 1
ATOM 590 C C . GLY A 1 83 ? -13.659 30.635 -23.275 1.00 32.81 83 GLY A C 1
ATOM 591 O O . GLY A 1 83 ? -13.583 29.600 -22.628 1.00 32.81 83 GLY A O 1
ATOM 592 N N . ALA A 1 84 ? -13.227 31.799 -22.792 1.00 44.34 84 ALA A N 1
ATOM 593 C CA . ALA A 1 84 ? -12.713 31.980 -21.441 1.00 44.34 84 ALA A CA 1
ATOM 594 C C . ALA A 1 84 ? -13.743 31.595 -20.358 1.00 44.34 84 ALA A C 1
ATOM 596 O O . ALA A 1 84 ? -14.775 32.250 -20.208 1.00 44.34 84 ALA A O 1
ATOM 597 N N . LYS A 1 85 ? -13.404 30.606 -19.525 1.00 32.94 85 LYS A N 1
ATOM 598 C CA . LYS A 1 85 ? -13.968 30.427 -18.182 1.00 32.94 85 LYS A CA 1
ATOM 599 C C . LYS A 1 85 ? -12.895 29.847 -17.260 1.00 32.94 85 LYS A C 1
ATOM 601 O O . LYS A 1 85 ? -12.276 28.838 -17.568 1.00 32.94 85 LYS A O 1
ATOM 606 N N . ARG A 1 86 ? -12.642 30.537 -16.142 1.00 43.66 86 ARG A N 1
ATOM 607 C CA . ARG A 1 86 ? -11.829 30.039 -15.024 1.00 43.66 86 ARG A CA 1
ATOM 608 C C . ARG A 1 86 ? -12.582 28.875 -14.386 1.00 43.66 86 ARG A C 1
ATOM 610 O O . ARG A 1 86 ? -13.457 29.107 -13.555 1.00 43.66 86 ARG A O 1
ATOM 617 N N . GLU A 1 87 ? -12.247 27.661 -14.779 1.00 35.44 87 GLU A N 1
ATOM 618 C CA . GLU A 1 87 ? -12.655 26.448 -14.082 1.00 35.44 87 GLU A CA 1
ATOM 619 C C . GLU A 1 87 ? -11.446 25.905 -13.316 1.00 35.44 87 GLU A C 1
ATOM 621 O O . GLU A 1 87 ? -10.298 26.030 -13.748 1.00 35.44 87 GLU A O 1
ATOM 626 N N . SER A 1 88 ? -11.721 25.450 -12.094 1.00 42.81 88 SER A N 1
ATOM 627 C CA . SER A 1 88 ? -10.804 24.822 -11.141 1.00 42.81 88 SER A CA 1
ATOM 628 C C . SER A 1 88 ? -9.837 23.852 -11.830 1.00 42.81 88 SER A C 1
ATOM 630 O O . SER A 1 88 ? -10.217 23.293 -12.854 1.00 42.81 88 SER A O 1
ATOM 632 N N . PRO A 1 89 ? -8.624 23.599 -11.298 1.00 40.12 89 PRO A N 1
ATOM 633 C CA . PRO A 1 89 ? -7.717 22.646 -11.923 1.00 40.12 89 PRO A CA 1
ATOM 634 C C . PRO A 1 89 ? -8.369 21.261 -11.877 1.00 40.12 89 PRO A C 1
ATOM 636 O O . PRO A 1 89 ? -8.347 20.587 -10.847 1.00 40.12 89 PRO A O 1
ATOM 639 N N . GLU A 1 90 ? -9.015 20.870 -12.974 1.00 44.38 90 GLU A N 1
ATOM 640 C CA . GLU A 1 90 ? -9.437 19.499 -13.190 1.00 44.38 90 GLU A CA 1
ATOM 641 C C . GLU A 1 90 ? -8.175 18.636 -13.132 1.00 44.38 90 GLU A C 1
ATOM 643 O O . GLU A 1 90 ? -7.140 19.022 -13.693 1.00 44.38 90 GLU A O 1
ATOM 648 N N . PRO A 1 91 ? -8.206 17.504 -12.406 1.00 46.28 91 PRO A N 1
ATOM 649 C CA . PRO A 1 91 ? -7.068 16.604 -12.392 1.00 46.28 91 PRO A CA 1
ATOM 650 C C . PRO A 1 91 ? -6.777 16.222 -13.848 1.00 46.28 91 PRO A C 1
ATOM 652 O O . PRO A 1 91 ? -7.725 15.914 -14.576 1.00 46.28 91 PRO A O 1
ATOM 655 N N . PRO A 1 92 ? -5.512 16.292 -14.299 1.00 46.41 92 PRO A N 1
ATOM 656 C CA . PRO A 1 92 ? -5.178 16.031 -15.690 1.00 46.41 92 PRO A CA 1
ATOM 657 C C . PRO A 1 92 ? -5.803 14.697 -16.112 1.00 46.41 92 PRO A C 1
ATOM 659 O O . PRO A 1 92 ? -5.515 13.661 -15.525 1.00 46.41 92 PRO A O 1
ATOM 662 N N . THR A 1 93 ? -6.674 14.731 -17.123 1.00 45.78 93 THR A N 1
ATOM 663 C CA . THR A 1 93 ? -7.376 13.568 -17.709 1.00 45.78 93 THR A CA 1
ATOM 664 C C . THR A 1 93 ? -6.453 12.653 -18.516 1.00 45.78 93 THR A C 1
ATOM 666 O O . THR A 1 93 ? -6.892 11.751 -19.229 1.00 45.78 93 THR A O 1
ATOM 669 N N . VAL A 1 94 ? -5.155 12.891 -18.408 1.00 53.06 94 VAL A N 1
ATOM 670 C CA . VAL A 1 94 ? -4.094 12.095 -18.997 1.00 53.06 94 VAL A CA 1
ATOM 671 C C . VAL A 1 94 ? -3.662 11.090 -17.928 1.00 53.06 94 VAL A C 1
ATOM 673 O O . VAL A 1 94 ? -3.848 11.340 -16.745 1.00 53.06 94 VAL A O 1
ATOM 676 N N . PHE A 1 95 ? -3.042 9.984 -18.324 1.00 51.12 95 PHE A N 1
ATOM 677 C CA . PHE A 1 95 ? -2.258 9.102 -17.442 1.00 51.12 95 PHE A CA 1
ATOM 678 C C . PHE A 1 95 ? -2.874 7.812 -16.959 1.00 51.12 95 PHE A C 1
ATOM 680 O O . PHE A 1 95 ? -2.677 7.469 -15.811 1.00 51.12 95 PHE A O 1
ATOM 687 N N . PHE A 1 96 ? -3.426 6.996 -17.854 1.00 52.31 96 PHE A N 1
ATOM 688 C CA . PHE A 1 96 ? -3.359 5.545 -17.643 1.00 52.31 96 PHE A CA 1
ATOM 689 C C . PHE A 1 96 ? -3.137 4.832 -18.968 1.00 52.31 96 PHE A C 1
ATOM 691 O O . PHE A 1 96 ? -3.965 4.035 -19.393 1.00 52.31 96 PHE A O 1
ATOM 698 N N . THR A 1 97 ? -2.014 5.098 -19.641 1.00 46.94 97 THR A N 1
ATOM 699 C CA . THR A 1 97 ? -1.469 4.045 -20.503 1.00 46.94 97 THR A CA 1
ATOM 700 C C . THR A 1 97 ? -1.041 2.955 -19.528 1.00 46.94 97 THR A C 1
ATOM 702 O O . THR A 1 97 ? -0.125 3.226 -18.745 1.00 46.94 97 THR A O 1
ATOM 705 N N . PRO A 1 98 ? -1.710 1.782 -19.485 1.00 49.53 98 PRO A N 1
ATOM 706 C CA . PRO A 1 98 ? -1.266 0.693 -18.632 1.00 49.53 98 PRO A CA 1
ATOM 707 C C . PRO A 1 98 ? 0.199 0.504 -18.960 1.00 49.53 98 PRO A C 1
ATOM 709 O O . PRO A 1 98 ? 0.544 0.388 -20.142 1.00 49.53 98 PRO A O 1
ATOM 712 N N . LEU A 1 99 ? 1.044 0.597 -17.941 1.00 53.50 99 LEU A N 1
ATOM 713 C CA . LEU A 1 99 ? 2.467 0.376 -18.068 1.00 53.50 99 LEU A CA 1
ATOM 714 C C . LEU A 1 99 ? 2.599 -1.051 -18.629 1.00 53.50 99 LEU A C 1
ATOM 716 O O . LEU A 1 99 ? 2.492 -2.007 -17.868 1.00 53.50 99 LEU A O 1
ATOM 720 N N . ARG A 1 100 ? 2.663 -1.204 -19.968 1.00 52.94 100 ARG A N 1
ATOM 721 C CA . ARG A 1 100 ? 2.790 -2.497 -20.652 1.00 52.94 100 ARG A CA 1
ATOM 722 C C . ARG A 1 100 ? 4.014 -3.119 -20.036 1.00 52.94 100 ARG A C 1
ATOM 724 O O . ARG A 1 100 ? 5.093 -2.580 -20.247 1.00 52.94 100 ARG A O 1
ATOM 731 N N . ASP A 1 101 ? 3.762 -4.141 -19.229 1.00 51.97 101 ASP A N 1
ATOM 732 C CA . ASP A 1 101 ? 4.710 -4.900 -18.434 1.00 51.97 101 ASP A CA 1
ATOM 733 C C . ASP A 1 101 ? 6.142 -4.359 -18.549 1.00 51.97 101 ASP A C 1
ATOM 735 O O . ASP A 1 101 ? 6.903 -4.749 -19.438 1.00 51.97 101 ASP A O 1
ATOM 739 N N . TYR A 1 102 ? 6.508 -3.405 -17.683 1.00 55.09 102 TYR A N 1
ATOM 740 C CA . TYR A 1 102 ? 7.864 -2.835 -17.682 1.00 55.09 102 TYR A CA 1
ATOM 741 C C . TYR A 1 102 ? 8.919 -3.926 -17.398 1.00 55.09 102 TYR A C 1
ATOM 743 O O . TYR A 1 102 ? 10.121 -3.684 -17.521 1.00 55.09 102 TYR A O 1
ATOM 751 N N . ALA A 1 103 ? 8.479 -5.147 -17.058 1.00 46.94 103 ALA A N 1
ATOM 752 C CA . ALA A 1 103 ? 9.297 -6.333 -16.894 1.00 46.94 103 ALA A CA 1
ATOM 753 C C . ALA A 1 103 ? 9.789 -6.976 -18.205 1.00 46.94 103 ALA A C 1
ATOM 755 O O . ALA A 1 103 ? 10.674 -7.833 -18.129 1.00 46.94 103 ALA A O 1
ATOM 756 N N . THR A 1 104 ? 9.306 -6.599 -19.399 1.00 47.66 104 THR A N 1
ATOM 757 C CA . THR A 1 104 ? 9.828 -7.204 -20.637 1.00 47.66 104 THR A CA 1
ATOM 758 C C . THR A 1 104 ? 11.168 -6.585 -21.050 1.00 47.66 104 THR A C 1
ATOM 760 O O . THR A 1 104 ? 11.220 -5.568 -21.736 1.00 47.66 104 THR A O 1
ATOM 763 N N . GLY A 1 105 ? 12.272 -7.231 -20.667 1.00 50.06 105 GLY A N 1
ATOM 764 C CA . GLY A 1 105 ? 13.558 -7.119 -21.370 1.00 50.06 105 GLY A CA 1
ATOM 765 C C . GLY A 1 105 ? 14.517 -5.996 -20.954 1.00 50.06 105 GLY A C 1
ATOM 766 O O . GLY A 1 105 ? 15.582 -5.887 -21.557 1.00 50.06 105 GLY A O 1
ATOM 767 N N . LEU A 1 106 ? 14.210 -5.193 -19.929 1.00 52.38 106 LEU A N 1
ATOM 768 C CA . LEU A 1 106 ? 15.117 -4.149 -19.429 1.00 52.38 106 LEU A CA 1
ATOM 769 C C . LEU A 1 106 ? 15.687 -4.524 -18.055 1.00 52.38 106 LEU A C 1
ATOM 771 O O . LEU A 1 106 ? 14.990 -4.506 -17.043 1.00 52.38 106 LEU A O 1
ATOM 775 N N . SER A 1 107 ? 16.985 -4.825 -18.009 1.00 56.59 107 SER A N 1
ATOM 776 C CA . SER A 1 107 ? 17.728 -5.161 -16.784 1.00 56.59 107 SER A CA 1
ATOM 777 C C . SER A 1 107 ? 17.945 -3.972 -15.835 1.00 56.59 107 SER A C 1
ATOM 779 O O . SER A 1 107 ? 18.378 -4.172 -14.706 1.00 56.59 107 SER A O 1
ATOM 781 N N . GLY A 1 108 ? 17.649 -2.742 -16.273 1.00 60.88 108 GLY A N 1
ATOM 782 C CA . GLY A 1 108 ? 17.966 -1.516 -15.533 1.00 60.88 108 GLY A CA 1
ATOM 783 C C . GLY A 1 108 ? 16.837 -0.897 -14.707 1.00 60.88 108 GLY A C 1
ATOM 784 O O . GLY A 1 108 ? 17.125 0.062 -14.003 1.00 60.88 108 GLY A O 1
ATOM 785 N N . ARG A 1 109 ? 15.590 -1.391 -14.830 1.00 71.19 109 ARG A N 1
ATOM 786 C CA . ARG A 1 109 ? 14.340 -0.915 -14.179 1.00 71.19 109 ARG A CA 1
ATOM 787 C C . ARG A 1 109 ? 14.452 0.419 -13.400 1.00 71.19 109 ARG A C 1
ATOM 789 O O . ARG A 1 109 ? 14.311 0.448 -12.177 1.00 71.19 109 ARG A O 1
ATOM 796 N N . PRO A 1 110 ? 14.706 1.549 -14.088 1.00 73.75 110 PRO A N 1
ATOM 797 C CA . PRO A 1 110 ? 15.143 2.782 -13.427 1.00 73.75 110 PRO A CA 1
ATOM 798 C C . PRO A 1 110 ? 14.030 3.455 -12.618 1.00 73.75 110 PRO A C 1
ATOM 800 O O . PRO A 1 110 ? 14.312 4.255 -11.730 1.00 73.75 110 PRO A O 1
ATOM 803 N N . HIS A 1 111 ? 12.773 3.121 -12.913 1.00 82.44 111 HIS A N 1
ATOM 804 C CA . HIS A 1 111 ? 11.600 3.718 -12.288 1.00 82.44 111 HIS A CA 1
ATOM 805 C C . 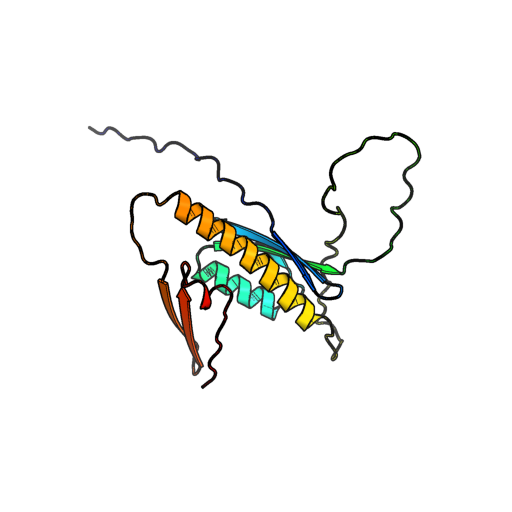HIS A 1 111 ? 11.031 2.893 -11.130 1.00 82.44 111 HIS A C 1
ATOM 807 O O . HIS A 1 111 ? 10.143 3.398 -10.456 1.00 82.44 111 HIS A O 1
ATOM 813 N N . ASP A 1 112 ? 11.525 1.680 -10.842 1.00 86.94 112 ASP A N 1
ATOM 814 C CA . ASP A 1 112 ? 10.942 0.817 -9.793 1.00 86.94 112 ASP A CA 1
ATOM 815 C C . ASP A 1 112 ? 10.924 1.516 -8.429 1.00 86.94 112 ASP A C 1
ATOM 817 O O . ASP A 1 112 ? 9.935 1.467 -7.695 1.00 86.94 112 ASP A O 1
ATOM 821 N N . ARG A 1 113 ? 12.006 2.237 -8.116 1.00 90.81 113 ARG A N 1
ATOM 822 C CA . ARG A 1 113 ? 12.107 3.041 -6.896 1.00 90.81 113 ARG A CA 1
ATOM 823 C C . ARG A 1 113 ? 11.055 4.149 -6.859 1.00 90.81 113 ARG A C 1
ATOM 825 O O . ARG A 1 113 ? 10.391 4.320 -5.839 1.00 90.81 113 ARG A O 1
ATOM 832 N N . ASP A 1 114 ? 10.912 4.890 -7.950 1.00 90.50 114 ASP A N 1
ATOM 833 C CA . ASP A 1 114 ? 9.974 6.009 -8.046 1.00 90.50 114 ASP A CA 1
ATOM 834 C C . ASP A 1 114 ? 8.518 5.516 -8.017 1.00 90.50 114 ASP A C 1
ATOM 836 O O . ASP A 1 114 ? 7.677 6.113 -7.344 1.00 90.50 114 ASP A O 1
ATOM 840 N N . ILE A 1 115 ? 8.233 4.376 -8.659 1.00 90.44 115 ILE A N 1
ATOM 841 C CA . ILE A 1 115 ? 6.943 3.678 -8.598 1.00 90.44 115 ILE A CA 1
ATOM 842 C C . ILE A 1 115 ? 6.620 3.301 -7.155 1.00 90.44 115 ILE A C 1
ATOM 844 O O . ILE A 1 115 ? 5.543 3.647 -6.670 1.00 90.44 115 ILE A O 1
ATOM 848 N N . ALA A 1 116 ? 7.548 2.652 -6.446 1.00 92.50 116 ALA A N 1
ATOM 849 C CA . ALA A 1 116 ? 7.339 2.251 -5.058 1.00 92.50 116 ALA A CA 1
ATOM 850 C C . ALA A 1 116 ? 7.084 3.459 -4.139 1.00 92.50 116 ALA A C 1
ATOM 852 O O . ALA A 1 116 ? 6.168 3.421 -3.315 1.00 92.50 116 ALA A O 1
ATOM 853 N N . ILE A 1 117 ? 7.842 4.551 -4.304 1.00 94.06 117 ILE A N 1
ATOM 854 C CA . ILE A 1 117 ? 7.667 5.777 -3.512 1.00 94.06 117 ILE A CA 1
ATOM 855 C C . ILE A 1 117 ? 6.311 6.426 -3.805 1.00 94.06 117 ILE A C 1
ATOM 857 O O . ILE A 1 117 ? 5.552 6.682 -2.869 1.00 94.06 117 ILE A O 1
ATOM 861 N N . ALA A 1 118 ? 5.989 6.680 -5.077 1.00 94.06 118 ALA A N 1
ATOM 862 C CA . ALA A 1 118 ? 4.745 7.346 -5.457 1.00 94.06 118 ALA A CA 1
ATOM 863 C C . ALA A 1 118 ? 3.523 6.514 -5.035 1.00 94.06 118 ALA A C 1
ATOM 865 O O . ALA A 1 118 ? 2.608 7.034 -4.395 1.00 94.06 118 ALA A O 1
ATOM 866 N N . CYS A 1 119 ? 3.528 5.206 -5.312 1.00 95.00 119 CYS A N 1
ATOM 867 C CA . CYS A 1 119 ? 2.439 4.310 -4.925 1.00 95.00 119 CYS A 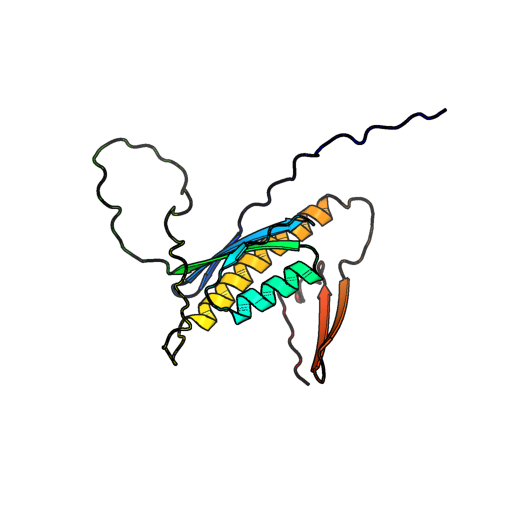CA 1
ATOM 868 C C . CYS A 1 119 ? 2.284 4.224 -3.405 1.00 95.00 119 CYS A C 1
ATOM 870 O O . CYS A 1 119 ? 1.170 4.347 -2.897 1.00 95.00 119 CYS A O 1
ATOM 872 N N . GLY A 1 120 ? 3.389 4.060 -2.670 1.00 95.38 120 GLY A N 1
ATOM 873 C CA . GLY A 1 120 ? 3.373 3.979 -1.210 1.00 95.38 120 GLY A CA 1
ATOM 874 C C . GLY A 1 120 ? 2.843 5.256 -0.553 1.00 95.38 120 GLY A C 1
ATOM 875 O O . GLY A 1 120 ? 2.038 5.184 0.375 1.00 95.38 120 GLY A O 1
ATOM 876 N N . GLN A 1 121 ? 3.229 6.429 -1.063 1.00 95.88 121 GLN A N 1
ATOM 877 C CA . GLN A 1 121 ? 2.734 7.717 -0.571 1.00 95.88 121 GLN A CA 1
ATOM 878 C C . GLN A 1 121 ? 1.239 7.911 -0.849 1.00 95.88 121 GLN A C 1
ATOM 880 O O . GLN A 1 121 ? 0.495 8.277 0.064 1.00 95.88 121 GLN A O 1
ATOM 885 N N . ALA A 1 122 ? 0.788 7.637 -2.078 1.00 96.12 122 ALA A N 1
ATOM 886 C CA . ALA A 1 122 ? -0.623 7.745 -2.441 1.00 96.12 122 ALA A CA 1
ATOM 887 C C . ALA A 1 122 ? -1.486 6.787 -1.602 1.00 96.12 122 ALA A C 1
ATOM 889 O O . ALA A 1 122 ? -2.493 7.202 -1.023 1.00 96.12 122 ALA A O 1
ATOM 890 N N . LEU A 1 123 ? -1.061 5.524 -1.474 1.00 95.81 123 LEU A N 1
ATOM 891 C CA . LEU A 1 123 ? -1.764 4.508 -0.691 1.00 95.81 123 LEU A CA 1
ATOM 892 C C . LEU A 1 123 ? -1.787 4.849 0.803 1.00 95.81 123 LEU A C 1
ATOM 894 O O . LEU A 1 123 ? -2.839 4.760 1.433 1.00 95.81 123 LEU A O 1
ATOM 898 N N . GLY A 1 124 ? -0.662 5.294 1.367 1.00 94.31 124 GLY A N 1
ATOM 899 C CA . GLY A 1 124 ? -0.583 5.724 2.764 1.00 94.31 124 GLY A CA 1
ATOM 900 C C . GLY A 1 124 ? -1.517 6.897 3.073 1.00 94.31 124 GLY A C 1
ATOM 901 O O . GLY A 1 124 ? -2.201 6.890 4.098 1.00 94.31 124 GLY A O 1
ATOM 902 N N . ALA A 1 125 ? -1.611 7.874 2.166 1.00 94.06 125 ALA A N 1
ATOM 903 C CA . ALA A 1 125 ? -2.559 8.979 2.286 1.00 94.06 125 ALA A CA 1
ATOM 904 C C . ALA A 1 125 ? -4.023 8.499 2.222 1.00 94.06 125 ALA A C 1
ATOM 906 O O . ALA A 1 125 ? -4.843 8.925 3.036 1.00 94.06 125 ALA A O 1
ATOM 907 N N . ALA A 1 126 ? -4.350 7.560 1.330 1.00 93.81 126 ALA A N 1
ATOM 908 C CA . ALA A 1 126 ? -5.700 7.001 1.230 1.00 93.81 126 ALA A CA 1
ATOM 909 C C . ALA A 1 126 ? -6.094 6.173 2.474 1.00 93.81 126 ALA A C 1
ATOM 911 O O . ALA A 1 126 ? -7.208 6.303 2.994 1.00 93.81 126 ALA A O 1
ATOM 912 N N . LEU A 1 127 ? -5.165 5.374 3.012 1.00 92.06 127 LEU A N 1
ATOM 913 C CA . LEU A 1 127 ? -5.344 4.658 4.281 1.00 92.06 127 LEU A CA 1
ATOM 914 C C . LEU A 1 127 ? -5.575 5.634 5.437 1.00 92.06 127 LEU A C 1
ATOM 916 O O . LEU A 1 127 ? -6.459 5.414 6.264 1.00 92.06 127 LEU A O 1
ATOM 920 N N . ARG A 1 128 ? -4.832 6.747 5.471 1.00 90.44 128 ARG A N 1
ATOM 921 C CA . ARG A 1 128 ? -4.990 7.778 6.501 1.00 90.44 128 ARG A CA 1
ATOM 922 C C . ARG A 1 128 ? -6.403 8.350 6.525 1.00 90.44 128 ARG A C 1
ATOM 924 O O . ARG A 1 128 ? -6.976 8.469 7.605 1.00 90.44 128 ARG A O 1
ATOM 931 N N . LEU A 1 129 ? -6.975 8.651 5.359 1.00 90.50 129 LEU A N 1
ATOM 932 C CA . LEU A 1 129 ? -8.354 9.131 5.280 1.00 90.50 129 LEU A CA 1
ATOM 933 C C . LEU A 1 129 ? -9.340 8.110 5.857 1.00 90.50 129 LEU A C 1
ATOM 935 O O . LEU A 1 129 ? -10.257 8.496 6.574 1.00 90.50 129 LEU A O 1
ATOM 939 N N . THR A 1 130 ? -9.133 6.820 5.581 1.00 87.94 130 THR A N 1
ATOM 940 C CA . THR A 1 130 ? -9.981 5.734 6.103 1.00 87.94 130 THR A CA 1
ATOM 941 C C . THR A 1 130 ? -9.907 5.658 7.625 1.00 87.94 130 THR A C 1
ATOM 943 O O . THR A 1 130 ? -10.935 5.602 8.296 1.00 87.94 130 THR A O 1
ATOM 946 N N . VAL A 1 131 ? -8.699 5.741 8.186 1.00 87.38 131 VAL A N 1
ATOM 947 C CA . VAL A 1 131 ? -8.485 5.777 9.639 1.00 87.38 131 VAL A CA 1
ATOM 948 C C . VAL A 1 131 ? -9.155 6.999 10.267 1.00 87.38 131 VAL A C 1
ATOM 950 O O . VAL A 1 131 ? -9.846 6.863 11.275 1.00 87.38 131 VAL A O 1
ATOM 953 N N . ASP A 1 132 ? -8.981 8.184 9.678 1.00 86.56 132 ASP A N 1
ATOM 954 C CA . ASP A 1 132 ? -9.568 9.420 10.198 1.00 86.56 132 ASP A CA 1
ATOM 955 C C . ASP A 1 132 ? -11.112 9.406 10.100 1.00 86.56 132 ASP A C 1
ATOM 957 O O . ASP A 1 132 ? -11.780 9.962 10.973 1.00 86.56 132 ASP A O 1
ATOM 961 N N . ASP A 1 133 ? -11.697 8.770 9.078 1.00 85.31 133 ASP A N 1
ATOM 962 C CA . ASP A 1 133 ? -13.153 8.600 8.942 1.00 85.31 133 ASP A CA 1
ATOM 963 C C . ASP A 1 133 ? -13.712 7.635 10.003 1.00 85.31 133 ASP A C 1
ATOM 965 O O . ASP A 1 133 ? -14.645 7.991 10.728 1.00 85.31 133 ASP A O 1
ATOM 969 N N . VAL A 1 134 ? -13.075 6.474 10.199 1.00 82.31 134 VAL A N 1
ATOM 970 C CA . VAL A 1 134 ? -13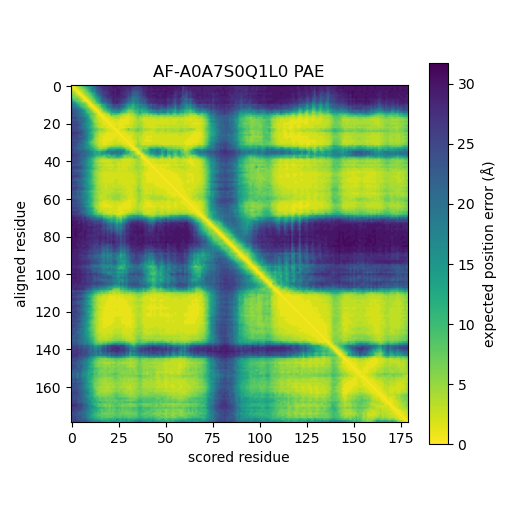.453 5.506 11.248 1.00 82.31 134 VAL A CA 1
ATOM 971 C C . VAL A 1 134 ? -13.293 6.104 12.649 1.00 82.31 134 VAL A C 1
ATOM 973 O O . VAL A 1 134 ? -14.153 5.904 13.510 1.00 82.31 134 VAL A O 1
ATOM 976 N N . ALA A 1 135 ? -12.231 6.879 12.886 1.00 82.31 135 ALA A N 1
ATOM 977 C CA . ALA A 1 135 ? -12.009 7.562 14.157 1.00 82.31 135 ALA A CA 1
ATOM 978 C C . ALA A 1 135 ? -13.095 8.610 14.449 1.00 82.31 135 ALA A C 1
ATOM 980 O O . ALA A 1 135 ? -13.546 8.721 15.586 1.00 82.31 135 ALA A O 1
ATOM 981 N N . LYS A 1 136 ? -13.557 9.350 13.431 1.00 82.38 136 LYS A N 1
ATOM 982 C CA . LYS A 1 136 ? -14.678 10.297 13.572 1.00 82.38 136 LYS A CA 1
ATOM 983 C C . LYS A 1 136 ? -16.006 9.594 13.837 1.00 82.38 136 LYS A C 1
ATOM 985 O O . LYS A 1 136 ? -16.819 10.121 14.589 1.00 82.38 136 LYS A O 1
ATOM 990 N N . ALA A 1 137 ? -16.231 8.433 13.223 1.00 78.12 137 ALA A N 1
ATOM 991 C CA . ALA A 1 137 ? -17.437 7.637 13.444 1.00 78.12 137 ALA A CA 1
ATOM 992 C C . ALA A 1 137 ? -17.457 6.973 14.835 1.00 78.12 137 ALA A C 1
ATOM 994 O O . ALA A 1 137 ? -18.519 6.784 15.423 1.00 78.12 137 ALA A O 1
ATOM 995 N N . SER A 1 138 ? -16.283 6.655 15.385 1.00 71.75 138 SER A N 1
ATOM 996 C CA . SER A 1 138 ? -16.120 5.982 16.678 1.00 71.75 138 SER A CA 1
ATOM 997 C C . SER A 1 138 ? -16.069 6.985 17.838 1.00 71.75 138 SER A C 1
ATOM 999 O O . SER A 1 138 ? -15.053 7.132 18.509 1.00 71.75 138 SER A O 1
ATOM 1001 N N . THR A 1 139 ? -17.171 7.684 18.117 1.00 56.06 139 THR A N 1
ATOM 1002 C CA . THR A 1 139 ? -17.266 8.663 19.223 1.00 56.06 139 THR A CA 1
ATOM 1003 C C . THR A 1 139 ? -17.388 8.048 20.628 1.00 56.06 139 THR A C 1
ATOM 1005 O O . THR A 1 139 ? -17.484 8.793 21.601 1.00 56.06 139 THR A O 1
ATOM 1008 N N . ALA A 1 140 ? -17.368 6.715 20.776 1.00 50.47 140 ALA A N 1
ATOM 1009 C CA . ALA A 1 140 ? -17.733 6.046 22.035 1.00 50.47 140 ALA A CA 1
ATOM 1010 C C . ALA A 1 140 ? -16.813 4.898 22.510 1.00 50.47 140 ALA A C 1
ATOM 1012 O O . ALA A 1 140 ? -17.121 4.264 23.516 1.00 50.47 140 ALA A O 1
ATOM 1013 N N . GLY A 1 141 ? -15.688 4.609 21.847 1.00 48.22 141 GLY A N 1
ATOM 1014 C CA . GLY A 1 141 ? -14.845 3.462 22.211 1.00 48.22 141 GLY A CA 1
ATOM 1015 C C . GLY A 1 141 ? -13.363 3.797 22.193 1.00 48.22 141 GLY A C 1
ATOM 1016 O O . GLY A 1 141 ? -12.781 3.924 21.122 1.00 48.22 141 GLY A O 1
ATOM 1017 N N . GLY A 1 142 ? -12.748 3.906 23.375 1.00 50.09 142 GLY A N 1
ATOM 1018 C CA . GLY A 1 142 ? -11.313 4.140 23.582 1.00 50.09 142 GLY A CA 1
ATOM 1019 C C . GLY A 1 142 ? -10.421 2.953 23.199 1.00 50.09 142 GLY A C 1
ATOM 1020 O O . GLY A 1 142 ? -9.569 2.544 23.984 1.00 50.09 142 GLY A O 1
ATOM 1021 N N . GLY A 1 143 ? -10.627 2.377 22.014 1.00 58.19 143 GLY A N 1
ATOM 1022 C CA . GLY A 1 143 ? -9.702 1.414 21.435 1.00 58.19 143 GLY A CA 1
ATOM 1023 C C . GLY A 1 143 ? -8.388 2.118 21.128 1.00 58.19 143 GLY A C 1
ATOM 1024 O O . GLY A 1 143 ? -8.355 3.088 20.370 1.00 58.19 143 GLY A O 1
ATOM 1025 N N . THR A 1 144 ? -7.297 1.651 21.730 1.00 63.19 144 THR A N 1
ATOM 1026 C CA . THR A 1 144 ? -5.962 2.088 21.333 1.00 63.19 144 THR A CA 1
ATOM 1027 C C . THR A 1 144 ? -5.787 1.649 19.882 1.00 63.19 144 THR A C 1
ATOM 1029 O O . THR A 1 144 ? -5.985 0.481 19.565 1.00 63.19 144 THR A O 1
ATOM 1032 N N . GLY A 1 145 ? -5.497 2.575 18.966 1.00 80.38 145 GLY A N 1
ATOM 1033 C CA . GLY A 1 145 ? -5.326 2.279 17.538 1.00 80.38 145 GLY A CA 1
ATOM 1034 C C . GLY A 1 145 ? -4.064 1.461 17.243 1.00 80.38 145 GLY A C 1
ATOM 1035 O O . GLY A 1 145 ? -3.352 1.770 16.299 1.00 80.38 145 GLY A O 1
ATOM 1036 N N . LYS A 1 146 ? -3.732 0.481 18.085 1.00 89.38 146 LYS A N 1
ATOM 1037 C CA . LYS A 1 146 ? -2.507 -0.303 18.061 1.00 89.38 146 LYS A CA 1
ATOM 1038 C C . LYS A 1 146 ? -2.829 -1.733 17.652 1.00 89.38 146 LYS A C 1
ATOM 1040 O O . LYS A 1 146 ? -3.738 -2.343 18.205 1.00 89.38 146 LYS A O 1
ATOM 1045 N N . ALA A 1 147 ? -2.057 -2.270 16.720 1.00 89.56 147 ALA A N 1
ATOM 1046 C CA . ALA A 1 147 ? -2.156 -3.649 16.273 1.00 89.56 147 ALA A CA 1
ATOM 1047 C C . ALA A 1 147 ? -0.762 -4.276 16.183 1.00 89.56 147 ALA A C 1
ATOM 1049 O O . ALA A 1 147 ? 0.209 -3.611 15.821 1.00 89.56 147 ALA A O 1
ATOM 1050 N N . LEU A 1 148 ? -0.680 -5.561 16.516 1.00 92.12 148 LEU A N 1
ATOM 1051 C CA . LEU A 1 148 ? 0.485 -6.409 16.301 1.00 92.12 148 LEU A CA 1
ATOM 1052 C C . LEU A 1 148 ? 0.053 -7.547 15.382 1.00 92.12 148 LEU A C 1
ATOM 1054 O O . LEU A 1 148 ? -0.929 -8.229 15.669 1.00 92.12 148 LEU A O 1
ATOM 1058 N N . PHE A 1 149 ? 0.784 -7.740 14.296 1.00 91.31 149 PHE A N 1
ATOM 1059 C CA . PHE A 1 149 ? 0.554 -8.802 13.335 1.00 91.31 149 PHE A CA 1
ATOM 1060 C C . PHE A 1 149 ? 1.845 -9.590 13.137 1.00 91.31 149 PHE A C 1
ATOM 1062 O O . PHE A 1 149 ? 2.883 -9.008 12.838 1.00 91.31 149 PHE A O 1
ATOM 1069 N N . CYS A 1 150 ? 1.771 -10.906 13.302 1.00 93.88 150 CYS A N 1
ATOM 1070 C CA . CYS A 1 150 ? 2.886 -11.815 13.064 1.00 93.88 150 CYS A CA 1
ATOM 1071 C C . CYS A 1 150 ? 2.518 -12.727 11.894 1.00 93.88 150 CYS A C 1
ATOM 1073 O O . CYS A 1 150 ? 1.474 -13.378 11.930 1.00 93.88 150 CYS A O 1
ATOM 1075 N N . CYS A 1 151 ? 3.363 -12.769 10.870 1.00 92.56 151 CYS A N 1
ATOM 1076 C CA . CYS A 1 151 ? 3.125 -13.498 9.633 1.00 92.56 151 CYS A CA 1
ATOM 1077 C C . CYS A 1 151 ? 4.291 -14.453 9.360 1.00 92.56 151 CYS A C 1
ATOM 1079 O O . CYS A 1 151 ? 5.325 -14.016 8.848 1.00 92.56 151 CYS A O 1
ATOM 1081 N N . PRO A 1 152 ? 4.166 -15.737 9.738 1.00 94.38 152 PRO A N 1
ATOM 1082 C CA . PRO A 1 152 ? 5.082 -16.762 9.267 1.00 94.38 152 PRO A CA 1
ATOM 1083 C C . PRO A 1 152 ? 4.781 -17.098 7.798 1.00 94.38 152 PRO A C 1
ATOM 1085 O O . PRO A 1 152 ? 3.616 -17.236 7.418 1.00 94.38 152 PRO A O 1
ATOM 1088 N N . LEU A 1 153 ? 5.827 -17.257 6.991 1.00 91.75 153 LEU A N 1
ATOM 1089 C CA . LEU A 1 153 ? 5.768 -17.738 5.613 1.00 91.75 153 LEU A CA 1
ATOM 1090 C C . LEU A 1 153 ? 6.957 -18.677 5.381 1.00 91.75 153 LEU A C 1
ATOM 1092 O O . LEU A 1 153 ? 8.077 -18.215 5.187 1.00 91.75 153 LEU A O 1
ATOM 1096 N N . ASP A 1 154 ? 6.703 -19.984 5.434 1.00 94.44 154 ASP A N 1
ATOM 1097 C CA . ASP A 1 154 ? 7.728 -21.035 5.405 1.00 94.44 154 ASP A CA 1
ATOM 1098 C C . ASP A 1 154 ? 8.824 -20.809 6.467 1.00 94.44 154 ASP A C 1
ATOM 1100 O O . ASP A 1 154 ? 8.522 -20.812 7.664 1.00 94.44 154 ASP A O 1
ATOM 1104 N N . GLU A 1 155 ? 10.085 -20.621 6.070 1.00 95.25 155 GLU A N 1
ATOM 1105 C CA . GLU A 1 155 ? 11.188 -20.284 6.977 1.00 95.25 155 GLU A CA 1
ATOM 1106 C C . GLU A 1 155 ? 11.219 -18.808 7.405 1.00 95.25 155 GLU A C 1
ATOM 1108 O O . GLU A 1 155 ? 11.935 -18.459 8.346 1.00 95.25 155 GLU A O 1
ATOM 1113 N N . ALA A 1 156 ? 10.470 -17.936 6.725 1.00 92.12 156 ALA A N 1
ATOM 1114 C CA . ALA A 1 156 ? 10.440 -16.510 7.009 1.00 92.12 156 ALA A CA 1
ATOM 1115 C C . ALA A 1 156 ? 9.421 -16.172 8.106 1.00 92.12 156 ALA A C 1
ATOM 1117 O O . ALA A 1 156 ? 8.327 -16.733 8.183 1.00 92.12 156 ALA A O 1
ATOM 1118 N N . PHE A 1 157 ? 9.759 -15.188 8.938 1.00 92.06 157 PHE A N 1
ATOM 1119 C CA . PHE A 1 157 ? 8.864 -14.636 9.948 1.00 92.06 157 PHE A CA 1
ATOM 1120 C C . PHE A 1 157 ? 8.895 -13.111 9.888 1.00 92.06 157 PHE A C 1
ATOM 1122 O O . PHE A 1 157 ? 9.962 -12.505 9.967 1.00 92.06 157 PHE A O 1
ATOM 1129 N N . ALA A 1 158 ? 7.723 -12.489 9.759 1.00 92.94 158 ALA A N 1
ATOM 1130 C CA . ALA A 1 158 ? 7.577 -11.039 9.784 1.00 92.94 158 ALA A CA 1
ATOM 1131 C C . ALA A 1 158 ? 6.707 -10.593 10.962 1.00 92.94 158 ALA A C 1
ATOM 1133 O O . ALA A 1 158 ? 5.620 -11.128 11.186 1.00 92.94 158 ALA A O 1
ATOM 1134 N N . GLU A 1 159 ? 7.157 -9.563 11.677 1.00 94.56 159 GLU A N 1
ATOM 1135 C CA . GLU A 1 159 ? 6.377 -8.870 12.701 1.00 94.56 159 GLU A CA 1
ATOM 1136 C C . GLU A 1 159 ? 6.056 -7.442 12.234 1.00 94.56 159 GLU A C 1
ATOM 1138 O O . GLU A 1 159 ? 6.949 -6.669 11.889 1.00 94.56 159 GLU A O 1
ATOM 1143 N N . ALA A 1 160 ? 4.777 -7.070 12.256 1.00 92.25 160 ALA A N 1
ATOM 1144 C CA . ALA A 1 160 ? 4.296 -5.732 11.948 1.00 92.25 160 ALA A CA 1
ATOM 1145 C C . ALA A 1 160 ? 3.556 -5.138 13.153 1.00 92.25 160 ALA A C 1
ATOM 1147 O O . ALA A 1 160 ? 2.509 -5.628 13.578 1.00 92.25 160 ALA A O 1
ATOM 1148 N N . LYS A 1 161 ? 4.094 -4.040 13.690 1.00 92.50 161 LYS A N 1
ATOM 1149 C CA . LYS A 1 161 ? 3.473 -3.230 14.746 1.00 92.50 161 LYS A CA 1
ATOM 1150 C C . LYS A 1 161 ? 2.921 -1.951 14.133 1.00 92.50 161 LYS A C 1
ATOM 1152 O O . LYS A 1 161 ? 3.679 -1.135 13.614 1.00 92.50 161 LYS A O 1
ATOM 1157 N N . ILE A 1 162 ? 1.611 -1.763 14.213 1.00 90.12 162 ILE A N 1
ATOM 1158 C CA . ILE A 1 162 ? 0.917 -0.585 13.694 1.00 90.12 162 ILE A CA 1
ATOM 1159 C C . ILE A 1 162 ? 0.395 0.221 14.876 1.00 90.12 162 ILE A C 1
ATOM 1161 O O . ILE A 1 162 ? -0.231 -0.325 15.778 1.00 90.12 162 ILE A O 1
ATOM 1165 N N . ASP A 1 163 ? 0.643 1.525 14.863 1.00 90.06 163 ASP A N 1
ATOM 1166 C CA . ASP A 1 163 ? 0.066 2.488 15.796 1.00 90.06 163 ASP A CA 1
ATOM 1167 C C . ASP A 1 163 ? -0.563 3.613 14.971 1.00 90.06 163 ASP A C 1
ATOM 1169 O O . ASP A 1 163 ? 0.135 4.393 14.325 1.00 90.06 163 ASP A O 1
ATOM 1173 N N . LEU A 1 164 ? -1.892 3.654 14.943 1.00 88.00 164 LEU A N 1
ATOM 1174 C CA . LEU A 1 164 ? -2.702 4.620 14.201 1.00 88.00 164 LEU A CA 1
ATOM 1175 C C . LEU A 1 164 ? -2.794 5.971 14.922 1.00 88.00 164 LEU A C 1
ATOM 1177 O O . LEU A 1 164 ? -3.156 6.981 14.312 1.00 88.00 164 LEU A O 1
ATOM 1181 N N . GLN A 1 165 ? -2.440 6.008 16.210 1.00 84.88 165 GLN A N 1
ATOM 1182 C CA . GLN A 1 165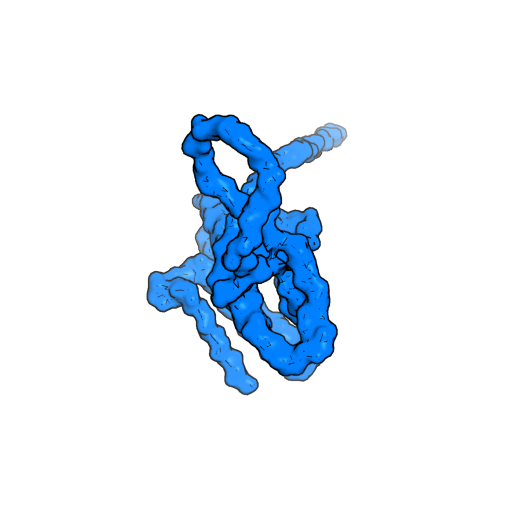 ? -2.407 7.216 17.031 1.00 84.88 165 GLN A CA 1
ATOM 1183 C C . GLN A 1 165 ? -1.048 7.359 17.734 1.00 84.88 165 GLN A C 1
ATOM 1185 O O . GLN A 1 165 ? -0.994 7.452 18.962 1.00 84.88 165 GLN A O 1
ATOM 1190 N N . PRO A 1 166 ? 0.065 7.404 16.977 1.00 85.62 166 PRO A N 1
ATOM 1191 C CA . PRO A 1 166 ? 1.376 7.503 17.581 1.00 85.62 166 PRO A CA 1
ATOM 1192 C C . PRO A 1 166 ? 1.599 8.916 18.134 1.00 85.62 166 PRO A C 1
ATOM 1194 O O . PRO A 1 166 ? 1.027 9.908 17.651 1.00 85.62 166 PRO A O 1
ATOM 1197 N N . ASP A 1 167 ? 2.488 9.005 19.121 1.00 86.44 167 ASP A N 1
ATOM 1198 C CA . ASP A 1 167 ? 2.952 10.272 19.684 1.00 86.44 167 ASP A CA 1
ATOM 1199 C C . ASP A 1 167 ? 3.524 11.167 18.584 1.00 86.44 167 ASP A C 1
ATOM 1201 O O . ASP A 1 167 ? 4.025 10.684 17.566 1.00 86.44 167 ASP A O 1
ATOM 1205 N N . GLN A 1 168 ? 3.494 12.485 18.788 1.00 84.19 168 GLN A N 1
ATOM 1206 C CA . GLN A 1 168 ? 3.910 13.453 17.767 1.00 84.19 168 GLN A CA 1
ATOM 1207 C C . GLN A 1 168 ? 5.320 13.178 17.216 1.00 84.19 168 GLN A C 1
ATOM 1209 O O . GLN A 1 168 ? 5.549 13.369 16.027 1.00 84.19 168 GLN A O 1
ATOM 1214 N N . GLN A 1 169 ? 6.228 12.669 18.054 1.00 88.69 169 GLN A N 1
ATOM 1215 C CA . GLN A 1 169 ? 7.598 12.317 17.673 1.00 88.69 169 GLN A CA 1
ATOM 1216 C C . GLN A 1 169 ? 7.699 11.090 16.750 1.00 88.69 169 GLN A C 1
ATOM 1218 O O . GLN A 1 169 ? 8.664 10.987 16.002 1.00 88.69 169 GLN A O 1
ATOM 1223 N N . ARG A 1 170 ? 6.720 10.175 16.784 1.00 85.12 170 ARG A N 1
ATOM 1224 C CA . ARG A 1 170 ? 6.702 8.925 15.999 1.00 85.12 170 ARG A CA 1
ATOM 1225 C C . ARG A 1 170 ? 5.811 8.996 14.755 1.00 85.12 170 ARG A C 1
ATOM 1227 O O . ARG A 1 170 ? 5.758 8.048 13.975 1.00 85.12 170 ARG A O 1
ATOM 1234 N N . ARG A 1 171 ? 5.078 10.095 14.549 1.00 82.81 171 ARG A N 1
ATOM 1235 C CA . ARG A 1 171 ? 4.189 10.252 13.386 1.00 82.81 171 ARG A CA 1
ATOM 1236 C C . ARG A 1 171 ? 4.980 10.195 12.080 1.00 82.81 171 ARG A C 1
ATOM 1238 O O . ARG A 1 171 ? 5.953 10.918 11.910 1.00 82.81 171 ARG A O 1
ATOM 1245 N N . GLY A 1 172 ? 4.522 9.352 11.155 1.00 79.00 172 GLY A N 1
ATOM 1246 C CA . GLY A 1 172 ? 5.162 9.164 9.850 1.00 79.00 172 GLY A CA 1
ATOM 1247 C C . GLY A 1 172 ? 6.476 8.380 9.894 1.00 79.00 172 GLY A C 1
ATOM 1248 O O . GLY A 1 172 ? 7.138 8.276 8.867 1.00 79.00 172 GLY A O 1
ATOM 1249 N N . GLN A 1 173 ? 6.861 7.829 11.050 1.00 83.12 173 GLN A N 1
ATOM 1250 C CA . GLN A 1 173 ? 8.035 6.969 11.148 1.00 83.12 173 GLN A CA 1
ATOM 1251 C C . GLN A 1 173 ? 7.684 5.528 10.778 1.00 83.12 173 GLN A C 1
ATOM 1253 O O . GLN A 1 173 ? 6.680 4.979 11.232 1.00 83.12 173 GLN A O 1
ATOM 1258 N N . CYS A 1 174 ? 8.550 4.914 9.978 1.00 81.81 174 CYS A N 1
ATOM 1259 C CA . CYS A 1 174 ? 8.557 3.487 9.698 1.00 81.81 174 CYS A CA 1
ATOM 1260 C C . CYS A 1 174 ? 9.924 2.950 10.126 1.00 81.81 174 CYS A C 1
ATOM 1262 O O . CYS A 1 174 ? 10.949 3.392 9.605 1.00 81.81 174 CYS A O 1
ATOM 1264 N N . THR A 1 175 ? 9.935 2.036 11.094 1.00 86.06 175 THR A N 1
ATOM 1265 C CA . THR A 1 175 ? 11.155 1.366 11.552 1.00 86.06 175 THR A CA 1
ATOM 1266 C C . THR A 1 175 ? 11.152 -0.043 10.993 1.00 86.06 175 THR A C 1
ATOM 1268 O O . THR A 1 175 ? 10.247 -0.818 11.292 1.00 86.06 175 THR A O 1
ATOM 1271 N N . ILE A 1 176 ? 12.162 -0.366 10.192 1.00 84.56 176 ILE A N 1
ATOM 1272 C CA . ILE A 1 176 ? 12.367 -1.706 9.647 1.00 84.56 176 ILE A CA 1
ATOM 1273 C C . ILE A 1 176 ? 13.529 -2.321 10.419 1.00 84.56 176 ILE A C 1
ATOM 1275 O O . ILE A 1 176 ? 14.621 -1.753 10.448 1.00 84.56 176 ILE A O 1
ATOM 1279 N N . MET A 1 177 ? 13.277 -3.454 11.068 1.00 84.19 177 MET A N 1
ATOM 1280 C CA . MET A 1 177 ? 14.302 -4.262 11.722 1.00 84.19 177 MET A CA 1
ATOM 1281 C C . MET A 1 177 ? 14.451 -5.536 10.900 1.00 84.19 177 MET A C 1
ATOM 1283 O O . MET A 1 177 ? 13.469 -6.241 10.683 1.00 84.19 177 MET A O 1
ATOM 1287 N N . LEU A 1 178 ? 15.655 -5.768 10.388 1.00 75.94 178 LEU A N 1
ATOM 1288 C CA . LEU A 1 178 ? 16.017 -6.992 9.687 1.00 75.94 178 LEU A CA 1
ATOM 1289 C C . LEU A 1 178 ? 16.916 -7.771 10.643 1.00 75.94 178 LEU A C 1
ATOM 1291 O O . LEU A 1 178 ? 17.963 -7.249 11.035 1.00 75.94 178 LEU A O 1
ATOM 1295 N N . GLU A 1 179 ? 16.456 -8.947 11.062 1.00 66.31 179 GLU A N 1
ATOM 1296 C CA . GLU A 1 179 ? 17.257 -9.913 11.823 1.00 66.31 179 GLU A CA 1
ATOM 1297 C C . GLU A 1 179 ? 18.043 -10.831 10.883 1.00 66.31 179 GLU A C 1
ATOM 1299 O O . GLU A 1 179 ? 17.516 -11.157 9.792 1.00 66.31 179 GLU A O 1
#

Nearest PDB structures (foldseek):
  4m4w-assembly1_K  TM=2.842E-01  e=5.120E+00  Bacillus subtilis subsp. subtilis str. 168
  6rwe-assembly1_M  TM=1.354E-01  e=8.462E+00  Saccharomyces cerevisiae